Protein AF-A0A2V9PI17-F1 (afdb_monomer)

Mean predicted aligned error: 11.01 Å

Radius of gyration: 39.3 Å; Cα contacts (8 Å, |Δi|>4): 468; chains: 1; bounding box: 104×107×91 Å

Solvent-accessible surface area (backbone atoms only — not comparable to full-atom values): 18531 Å² total; per-residue (Å²): 128,68,74,88,80,56,81,62,99,54,51,69,57,55,52,49,56,50,48,44,65,69,36,68,87,58,70,67,82,63,43,76,26,67,28,62,70,48,40,53,49,42,74,74,45,26,65,82,66,42,61,89,42,34,32,36,36,29,77,27,44,46,68,63,56,70,75,48,93,75,57,61,45,49,25,34,36,23,33,72,91,63,60,62,64,22,51,54,50,47,36,62,55,37,72,77,48,47,32,35,38,37,37,34,15,47,32,75,69,30,49,59,47,48,54,55,52,51,60,60,46,59,82,45,54,91,72,36,50,78,43,78,54,56,40,46,37,64,67,64,46,35,58,49,40,44,65,59,64,85,44,38,34,34,37,51,76,44,40,54,16,27,46,76,67,51,74,43,56,57,47,59,46,42,34,54,42,43,67,45,32,71,45,60,30,30,35,43,48,56,94,44,40,92,26,57,27,36,23,26,39,13,46,38,65,69,58,49,51,54,52,44,51,52,54,51,50,46,41,76,72,70,46,58,38,66,78,43,72,72,38,74,51,75,64,59,45,41,38,34,30,40,62,39,30,57,74,70,68,45,58,73,88,47,57,59,90,89,50,47,68,40,81,64,75,75,47,71,57,76,75,34,46,68,59,53,52,50,50,53,50,50,54,53,50,51,51,50,52,51,52,50,51,52,52,52,52,53,52,50,54,53,53,51,54,52,51,53,51,53,51,51,53,60,68,72,63,73,74,79,94,72,86,83,89,84,86,86,88,78,91,76,138

pLDDT: mean 86.7, std 13.65, range [39.16, 98.5]

Sequence (333 aa):
MDMTRIGPTNYEQVLRDFYRSKYSSNRPDVIVAVRGRTLDFLLKHGNELFAEIPVVSAAMDLRQVNARKLPANVTGSSLQVKYWPTLALAKALQPETEQVVIVLGASANDRALEELVRDELREHKHELKVTYLTGLPIDDLLERVSNLPPRTVILFASLAQDGAGRSFLPNDALALISRAANAPTYINSEDVLDCGAVGGDLISFAALGKNTAKLALRILQGESPASIPFTQSSERVKMLDARQLQRWGIPLARVLSGSIVLNRVPTMWEAYRWRIVGGVSLIVLQSVLIAMLLLHRKRRRMAERHRGRLQYWRNETGWPATSMTRSPRDSQA

Nearest PDB structures (foldseek):
  5vbg-assembly1_A  TM=4.233E-01  e=4.583E-05  Haemophilus influenzae Rd KW20
  5ewm-assembly2_C  TM=4.528E-01  e=2.669E-02  Xenopus laevis
  7c7s-assembly1_B  TM=5.687E-01  e=1.013E-01  Homo sapiens
  8g18-assembly1_A  TM=4.654E-01  e=1.215E-01  Xenopus laevis
  6uoa-assembly1_A  TM=5.944E-01  e=1.293E+00  Homo sapiens

Structure (mmCIF, N/CA/C/O backbone):
data_AF-A0A2V9PI17-F1
#
_entry.id   AF-A0A2V9PI17-F1
#
loop_
_atom_site.group_PDB
_atom_site.id
_atom_site.type_symbol
_atom_site.label_atom_id
_atom_site.label_alt_id
_atom_site.label_comp_id
_atom_site.label_asym_id
_atom_site.label_entity_id
_atom_site.label_seq_id
_atom_site.pdbx_PDB_ins_code
_atom_site.Cartn_x
_atom_site.Cartn_y
_atom_site.Cartn_z
_atom_site.occupancy
_atom_site.B_iso_or_equiv
_atom_site.auth_seq_id
_atom_site.auth_comp_id
_atom_site.auth_asym_id
_atom_site.auth_atom_id
_atom_site.pdbx_PDB_model_num
ATOM 1 N N . MET A 1 1 ? 1.518 -6.142 -19.922 1.00 56.78 1 MET A N 1
ATOM 2 C CA . MET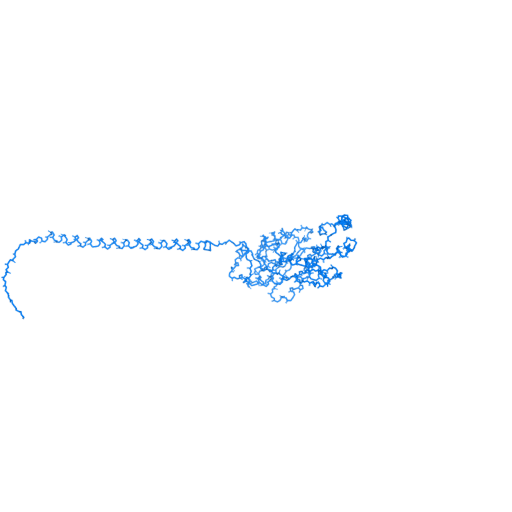 A 1 1 ? 1.947 -7.449 -20.470 1.00 56.78 1 MET A CA 1
ATOM 3 C C . MET A 1 1 ? 1.567 -8.531 -19.467 1.00 56.78 1 MET A C 1
ATOM 5 O O . MET A 1 1 ? 1.833 -8.318 -18.293 1.00 56.78 1 MET A O 1
ATOM 9 N N . ASP A 1 2 ? 0.979 -9.663 -19.878 1.00 56.62 2 ASP A N 1
ATOM 10 C CA . ASP A 1 2 ? 0.556 -10.741 -18.945 1.00 56.62 2 ASP A CA 1
ATOM 11 C C . ASP A 1 2 ? 1.708 -11.705 -18.556 1.00 56.62 2 ASP A C 1
ATOM 13 O O . ASP A 1 2 ? 1.508 -12.869 -18.218 1.00 56.62 2 ASP A O 1
ATOM 17 N N . MET A 1 3 ? 2.958 -11.224 -18.612 1.00 59.00 3 MET A N 1
ATOM 18 C CA . MET A 1 3 ? 4.175 -11.996 -18.285 1.00 59.00 3 MET A CA 1
ATOM 19 C C . MET A 1 3 ? 4.274 -12.357 -16.797 1.00 59.00 3 MET A C 1
ATOM 21 O O . MET A 1 3 ? 5.170 -13.089 -16.383 1.00 59.00 3 MET A O 1
ATOM 25 N N . THR A 1 4 ? 3.393 -11.809 -15.962 1.00 54.09 4 THR A N 1
ATOM 26 C CA . THR A 1 4 ? 3.256 -12.169 -14.548 1.00 54.09 4 THR A CA 1
ATOM 27 C C . THR A 1 4 ? 2.382 -13.401 -14.332 1.00 54.09 4 THR A C 1
ATOM 29 O O . THR A 1 4 ? 2.488 -14.007 -13.272 1.00 54.09 4 THR A O 1
ATOM 32 N N . ARG A 1 5 ? 1.552 -13.779 -15.315 1.00 53.03 5 ARG A N 1
ATOM 33 C CA . ARG A 1 5 ? 0.513 -14.812 -15.174 1.00 53.03 5 ARG A CA 1
ATOM 34 C C . ARG A 1 5 ? 0.698 -16.001 -16.120 1.00 53.03 5 ARG A C 1
ATOM 36 O O . ARG A 1 5 ? 0.230 -17.090 -15.811 1.00 53.03 5 ARG A O 1
ATOM 43 N N . ILE A 1 6 ? 1.388 -15.806 -17.247 1.00 54.56 6 ILE A N 1
ATOM 44 C CA . ILE A 1 6 ? 1.568 -16.811 -18.305 1.00 54.56 6 ILE A CA 1
ATOM 45 C C . ILE A 1 6 ? 3.047 -17.226 -18.381 1.00 54.56 6 ILE A C 1
ATOM 47 O O . ILE A 1 6 ? 3.921 -16.375 -18.546 1.00 54.56 6 ILE A O 1
ATOM 51 N N . GLY A 1 7 ? 3.321 -18.528 -18.223 1.00 53.25 7 GLY A N 1
ATOM 52 C CA . GLY A 1 7 ? 4.670 -19.087 -18.040 1.00 53.25 7 GLY A CA 1
ATOM 53 C C . GLY A 1 7 ? 5.191 -20.144 -19.034 1.00 53.25 7 GLY A C 1
ATOM 54 O O . GLY A 1 7 ? 6.042 -20.922 -18.611 1.00 53.25 7 GLY A O 1
ATOM 55 N N . PRO A 1 8 ? 4.753 -20.265 -20.305 1.00 57.91 8 PRO A N 1
ATOM 56 C CA . PRO A 1 8 ? 5.432 -21.162 -21.230 1.00 57.91 8 PRO A CA 1
ATOM 57 C C . PRO A 1 8 ? 6.819 -20.619 -21.604 1.00 57.91 8 PRO A C 1
ATOM 59 O O . PRO A 1 8 ? 7.031 -19.409 -21.718 1.00 57.91 8 PRO A O 1
ATOM 62 N N . THR A 1 9 ? 7.751 -21.543 -21.846 1.00 61.34 9 THR A N 1
ATOM 63 C CA . THR A 1 9 ? 9.187 -21.326 -22.103 1.00 61.34 9 THR A CA 1
ATOM 64 C C . THR A 1 9 ? 9.488 -20.366 -23.267 1.00 61.34 9 THR A C 1
ATOM 66 O O . THR A 1 9 ? 10.591 -19.837 -23.357 1.00 61.34 9 THR A O 1
ATOM 69 N N . ASN A 1 10 ? 8.512 -20.101 -24.145 1.00 70.50 10 ASN A N 1
ATOM 70 C CA . ASN A 1 10 ? 8.632 -19.237 -25.324 1.00 70.50 10 ASN A CA 1
ATOM 71 C C . ASN A 1 10 ? 7.749 -17.972 -25.290 1.00 70.50 10 ASN A C 1
ATOM 73 O O . ASN A 1 10 ? 7.737 -17.230 -26.271 1.00 70.50 10 ASN A O 1
ATOM 77 N N . TYR A 1 11 ? 7.019 -17.691 -24.201 1.00 78.94 11 TYR A N 1
ATOM 78 C CA . TYR A 1 11 ? 6.073 -16.561 -24.158 1.00 78.94 11 TYR A CA 1
ATOM 79 C C . TYR A 1 11 ? 6.740 -15.218 -24.471 1.00 78.94 11 TYR A C 1
ATOM 81 O O . TYR A 1 11 ? 6.201 -14.390 -25.200 1.00 78.94 11 TYR A O 1
ATOM 89 N N . GLU A 1 12 ? 7.952 -15.031 -23.956 1.00 82.00 12 GLU A N 1
ATOM 90 C CA . GLU A 1 12 ? 8.762 -13.841 -24.195 1.00 82.00 12 GLU A CA 1
ATOM 91 C C . GLU A 1 12 ? 9.123 -13.668 -25.680 1.00 82.00 12 GLU A C 1
ATOM 93 O O . GLU A 1 12 ? 9.059 -12.556 -26.201 1.00 82.00 12 GLU A O 1
ATOM 98 N N . GLN A 1 13 ? 9.443 -14.764 -26.377 1.00 85.25 13 GLN A N 1
ATOM 99 C CA . GLN A 1 13 ? 9.760 -14.747 -27.810 1.00 85.25 13 GLN A CA 1
ATOM 100 C C . GLN A 1 13 ? 8.520 -14.431 -28.647 1.00 85.25 13 GLN A C 1
ATOM 102 O O . GLN A 1 13 ? 8.568 -13.549 -29.499 1.00 85.25 13 GLN A O 1
ATOM 107 N N . VAL A 1 14 ? 7.388 -15.077 -28.346 1.00 88.12 14 VAL A N 1
ATOM 108 C CA . VAL A 1 14 ? 6.107 -14.805 -29.019 1.00 88.12 14 VAL A CA 1
ATOM 109 C C . VAL A 1 14 ? 5.719 -13.336 -28.862 1.00 88.12 14 VAL A C 1
ATOM 111 O O . VAL A 1 14 ? 5.301 -12.690 -29.822 1.00 88.12 14 VAL A O 1
ATOM 114 N N . LEU A 1 15 ? 5.892 -12.783 -27.660 1.00 88.88 15 LEU A N 1
ATOM 115 C CA . LEU A 1 15 ? 5.568 -11.391 -27.378 1.00 88.88 15 LEU A CA 1
ATOM 116 C C . LEU A 1 15 ? 6.485 -10.416 -28.131 1.00 88.88 15 LEU A C 1
ATOM 118 O O . LEU A 1 15 ? 6.010 -9.414 -28.667 1.00 88.88 15 LEU A O 1
ATOM 122 N N . ARG A 1 16 ? 7.786 -10.720 -28.205 1.00 91.06 16 ARG A N 1
ATOM 123 C CA . ARG A 1 16 ? 8.752 -9.967 -29.014 1.00 91.06 16 ARG A CA 1
ATOM 124 C C . ARG A 1 16 ? 8.348 -9.958 -30.486 1.00 91.06 16 ARG A C 1
ATOM 126 O O . ARG A 1 16 ? 8.254 -8.883 -31.071 1.00 91.06 16 ARG A O 1
ATOM 133 N N . ASP A 1 17 ? 8.066 -11.121 -31.064 1.00 91.50 17 ASP A N 1
ATOM 134 C CA . ASP A 1 17 ? 7.735 -11.244 -32.488 1.00 91.50 17 ASP A CA 1
ATOM 135 C C . ASP A 1 17 ? 6.409 -10.540 -32.813 1.00 91.50 17 ASP A C 1
ATOM 137 O O . ASP A 1 17 ? 6.301 -9.817 -33.808 1.00 91.50 17 ASP A O 1
ATOM 141 N N . PHE A 1 18 ? 5.429 -10.648 -31.912 1.00 91.75 18 PHE A N 1
ATOM 142 C CA . PHE A 1 18 ? 4.181 -9.899 -31.997 1.00 91.75 18 PHE A CA 1
ATOM 143 C C . PHE A 1 18 ? 4.412 -8.384 -31.986 1.00 91.75 18 PHE A C 1
ATOM 145 O O . PHE A 1 18 ? 3.876 -7.679 -32.840 1.00 91.75 18 PHE A O 1
ATOM 152 N N . TYR A 1 19 ? 5.213 -7.857 -31.053 1.00 92.56 19 TYR A N 1
ATOM 153 C CA . TYR A 1 19 ? 5.472 -6.416 -30.990 1.00 92.56 19 TYR A CA 1
ATOM 154 C C . TYR A 1 19 ? 6.300 -5.904 -32.163 1.00 92.56 19 TYR A C 1
ATOM 156 O O . TYR A 1 19 ? 6.014 -4.814 -32.657 1.00 92.56 19 TYR A O 1
ATOM 164 N N . ARG A 1 20 ? 7.253 -6.700 -32.653 1.00 92.00 20 ARG A N 1
ATOM 165 C CA . ARG A 1 20 ? 8.001 -6.405 -33.877 1.00 92.00 20 ARG A CA 1
ATOM 166 C C . ARG A 1 20 ? 7.054 -6.225 -35.063 1.00 92.00 20 ARG A C 1
ATOM 168 O O . ARG A 1 20 ? 7.189 -5.255 -35.798 1.00 92.00 20 ARG A O 1
ATOM 175 N N . SER A 1 21 ? 6.087 -7.130 -35.229 1.00 92.25 21 SER A N 1
ATOM 176 C CA . SER A 1 21 ? 5.083 -7.035 -36.295 1.00 92.25 21 SER A CA 1
ATOM 177 C C . SER A 1 21 ? 4.113 -5.870 -36.073 1.00 92.25 21 SER A C 1
ATOM 179 O O . SER A 1 21 ? 3.863 -5.091 -36.987 1.00 92.25 21 SER A O 1
ATOM 181 N N . LYS A 1 22 ? 3.602 -5.699 -34.849 1.00 91.94 22 LYS A N 1
ATOM 182 C CA . LYS A 1 22 ? 2.606 -4.668 -34.526 1.00 91.94 22 LYS A CA 1
ATOM 183 C C . LYS A 1 22 ? 3.133 -3.243 -34.709 1.00 91.94 22 LYS A C 1
ATOM 185 O O . LYS A 1 22 ? 2.380 -2.371 -35.133 1.00 91.94 22 LYS A O 1
ATOM 190 N N . TYR A 1 23 ? 4.394 -3.001 -34.359 1.00 91.88 23 TYR A N 1
ATOM 191 C CA . TYR A 1 23 ? 5.000 -1.668 -34.351 1.00 91.88 23 TYR A CA 1
ATOM 192 C C . TYR A 1 23 ? 6.011 -1.456 -35.492 1.00 91.88 23 TYR A C 1
ATOM 194 O O . TYR A 1 23 ? 6.790 -0.506 -35.442 1.00 91.88 23 TYR A O 1
ATOM 202 N N . SER A 1 24 ? 5.992 -2.292 -36.542 1.00 87.50 24 SER A N 1
ATOM 203 C CA . SER A 1 24 ? 6.909 -2.166 -37.689 1.00 87.50 24 SER A CA 1
ATOM 204 C C . SER A 1 24 ? 6.718 -0.871 -38.482 1.00 87.50 24 SER A C 1
ATOM 206 O O . SER A 1 24 ? 7.678 -0.338 -39.027 1.00 87.50 24 SER A O 1
ATOM 208 N N . SER A 1 25 ? 5.480 -0.375 -38.557 1.00 86.50 25 SER A N 1
ATOM 209 C CA . SER A 1 25 ? 5.104 0.773 -39.400 1.00 86.50 25 SER A CA 1
ATOM 210 C C . SER A 1 25 ? 4.525 1.950 -38.615 1.00 86.50 25 SER A C 1
ATOM 212 O O . SER A 1 25 ? 4.302 3.010 -39.184 1.00 86.50 25 SER A O 1
ATOM 214 N N . ASN A 1 26 ? 4.278 1.777 -37.316 1.00 88.12 26 ASN A N 1
ATOM 215 C CA . ASN A 1 26 ? 3.735 2.812 -36.443 1.00 88.12 26 ASN A CA 1
ATOM 216 C C . ASN A 1 26 ? 4.470 2.756 -35.104 1.00 88.12 26 ASN A C 1
ATOM 218 O O . ASN A 1 26 ? 4.048 2.036 -34.201 1.00 88.12 26 ASN A O 1
ATOM 222 N N . ARG A 1 27 ? 5.625 3.420 -35.006 1.00 90.25 27 ARG A N 1
ATOM 223 C CA . ARG A 1 27 ? 6.461 3.371 -33.800 1.00 90.25 27 ARG A CA 1
ATOM 224 C C . ARG A 1 27 ? 5.924 4.360 -32.757 1.00 90.25 27 ARG A C 1
ATOM 226 O O . ARG A 1 27 ? 5.548 5.464 -33.133 1.00 90.25 27 ARG A O 1
ATOM 233 N N . PRO A 1 28 ? 5.873 3.985 -31.469 1.00 93.88 28 PRO A N 1
ATOM 234 C CA . PRO A 1 28 ? 5.490 4.919 -30.416 1.00 93.88 28 PRO A CA 1
ATOM 235 C C . PRO A 1 28 ? 6.591 5.959 -30.188 1.00 93.88 28 PRO A C 1
ATOM 237 O O . PRO A 1 28 ? 7.766 5.609 -30.224 1.00 93.88 28 PRO A O 1
ATOM 240 N N . ASP A 1 29 ? 6.214 7.194 -29.862 1.00 94.44 29 ASP A N 1
ATOM 241 C CA . ASP A 1 29 ? 7.169 8.250 -29.493 1.00 94.44 29 ASP A CA 1
ATOM 242 C C . ASP A 1 29 ? 7.742 8.060 -28.079 1.00 94.44 29 ASP A C 1
ATOM 244 O O . ASP A 1 29 ? 8.862 8.469 -27.792 1.00 94.44 29 ASP A O 1
ATOM 248 N N . VAL A 1 30 ? 6.977 7.427 -27.180 1.00 95.94 30 VAL A N 1
ATOM 249 C CA . VAL A 1 30 ? 7.381 7.095 -25.804 1.00 95.94 30 VAL A CA 1
ATOM 250 C C . VAL A 1 30 ? 6.741 5.773 -25.383 1.00 95.94 30 VAL A C 1
ATOM 252 O O . VAL A 1 30 ? 5.568 5.515 -25.662 1.00 95.94 30 VAL A O 1
ATOM 255 N N . ILE A 1 31 ? 7.488 4.943 -24.654 1.00 95.75 31 ILE A N 1
ATOM 256 C CA . ILE A 1 31 ? 6.999 3.689 -24.071 1.00 95.75 31 ILE A CA 1
ATOM 257 C C . ILE A 1 31 ? 6.900 3.832 -22.555 1.00 95.75 31 ILE A C 1
ATOM 259 O O . ILE A 1 31 ? 7.871 4.182 -21.893 1.00 95.75 31 ILE A O 1
ATOM 263 N N . VAL A 1 32 ? 5.746 3.500 -21.976 1.00 95.06 32 VAL A N 1
ATOM 264 C CA . VAL A 1 32 ? 5.579 3.454 -20.516 1.00 95.06 32 VAL A CA 1
ATOM 265 C C . VAL A 1 32 ? 5.698 2.011 -20.027 1.00 95.06 32 VAL A C 1
ATOM 267 O O . VAL A 1 32 ? 4.849 1.165 -20.314 1.00 95.06 32 VAL A O 1
ATOM 270 N N . ALA A 1 33 ? 6.756 1.726 -19.270 1.00 92.81 33 ALA A N 1
ATOM 271 C CA . ALA A 1 33 ? 7.042 0.413 -18.707 1.00 92.81 33 ALA A CA 1
ATOM 272 C C . ALA A 1 33 ? 6.498 0.315 -17.276 1.00 92.81 33 ALA A C 1
ATOM 274 O O . ALA A 1 33 ? 7.115 0.786 -16.323 1.00 92.81 33 ALA A O 1
ATOM 275 N N . VAL A 1 34 ? 5.329 -0.306 -17.115 1.00 89.50 34 VAL A N 1
ATOM 276 C CA . VAL A 1 34 ? 4.705 -0.493 -15.797 1.00 89.50 34 VAL A CA 1
ATOM 277 C C . VAL A 1 34 ? 5.212 -1.793 -15.163 1.00 89.50 34 VAL A C 1
ATOM 279 O O . VAL A 1 34 ? 4.977 -2.875 -15.712 1.00 89.50 34 VAL A O 1
ATOM 282 N N . ARG A 1 35 ? 5.847 -1.680 -13.986 1.00 84.50 35 ARG A N 1
ATOM 283 C CA . ARG A 1 35 ? 6.463 -2.757 -13.178 1.00 84.50 35 ARG A CA 1
ATOM 284 C C . ARG A 1 35 ? 7.728 -3.397 -13.774 1.00 84.50 35 ARG A C 1
ATOM 286 O O . ARG A 1 35 ? 8.020 -3.298 -14.962 1.00 84.50 35 ARG A O 1
ATOM 293 N N . GLY A 1 36 ? 8.450 -4.125 -12.913 1.00 83.69 36 GLY A N 1
ATOM 294 C CA . GLY A 1 36 ? 9.779 -4.682 -13.190 1.00 83.69 36 GLY A CA 1
ATOM 295 C C . GLY A 1 36 ? 9.869 -5.601 -14.405 1.00 83.69 36 GLY A C 1
ATOM 296 O O . GLY A 1 36 ? 10.695 -5.351 -15.271 1.00 83.69 36 GLY A O 1
ATOM 297 N N . ARG A 1 37 ? 8.992 -6.608 -14.536 1.00 83.44 37 ARG A N 1
ATOM 298 C CA . ARG A 1 37 ? 9.075 -7.564 -15.663 1.00 83.44 37 ARG A CA 1
ATOM 299 C C . ARG A 1 37 ? 8.910 -6.903 -17.035 1.00 83.44 37 ARG A C 1
ATOM 301 O O . ARG A 1 37 ? 9.538 -7.333 -17.995 1.00 83.44 37 ARG A O 1
ATOM 308 N N . THR A 1 38 ? 8.084 -5.859 -17.126 1.00 88.88 38 THR A N 1
ATOM 309 C CA . THR A 1 38 ? 7.909 -5.085 -18.365 1.00 88.88 38 THR A CA 1
ATOM 310 C C . THR A 1 38 ? 9.186 -4.324 -18.709 1.00 88.88 38 THR A C 1
ATOM 312 O O . THR A 1 38 ? 9.601 -4.313 -19.865 1.00 88.88 38 THR A O 1
ATOM 315 N N . LEU A 1 39 ? 9.828 -3.709 -17.708 1.00 90.69 39 LEU A N 1
ATOM 316 C CA . LEU A 1 39 ? 11.111 -3.042 -17.906 1.00 90.69 39 LEU A CA 1
ATOM 317 C C . LEU A 1 39 ? 12.198 -4.049 -18.296 1.00 90.69 39 LEU A C 1
ATOM 319 O O . LEU A 1 39 ? 12.916 -3.798 -19.252 1.00 90.69 39 LEU A O 1
ATOM 323 N N . ASP A 1 40 ? 12.280 -5.201 -17.628 1.00 89.88 40 ASP A N 1
ATOM 324 C CA . ASP A 1 40 ? 13.261 -6.251 -17.939 1.00 89.88 40 ASP A CA 1
ATOM 325 C C . ASP A 1 40 ? 13.139 -6.735 -19.391 1.00 89.88 40 ASP A C 1
ATOM 327 O O . ASP A 1 40 ? 14.144 -6.887 -20.086 1.00 89.88 40 ASP A O 1
ATOM 331 N N . PHE A 1 41 ? 11.906 -6.896 -19.882 1.00 90.69 41 PHE A N 1
ATOM 332 C CA . PHE A 1 41 ? 11.644 -7.213 -21.285 1.00 90.69 41 PHE A CA 1
ATOM 333 C C . PHE A 1 41 ? 12.193 -6.138 -22.234 1.00 90.69 41 PHE A C 1
ATOM 335 O O . PHE A 1 41 ? 12.845 -6.464 -23.225 1.00 90.69 41 PHE A O 1
ATOM 342 N N . LEU A 1 42 ? 11.968 -4.856 -21.930 1.00 92.50 42 LEU A N 1
ATOM 343 C CA . LEU A 1 42 ? 12.465 -3.740 -22.741 1.00 92.50 42 LEU A CA 1
ATOM 344 C C . LEU A 1 42 ? 13.984 -3.563 -22.630 1.00 92.50 42 LEU A C 1
ATOM 346 O O . LEU A 1 42 ? 14.623 -3.206 -23.611 1.00 92.50 42 LEU A O 1
ATOM 350 N N . LEU A 1 43 ? 14.592 -3.855 -21.484 1.00 91.50 43 LEU A N 1
ATOM 351 C CA . LEU A 1 43 ? 16.049 -3.840 -21.349 1.00 91.50 43 LEU A CA 1
ATOM 352 C C . LEU A 1 43 ? 16.700 -4.944 -22.195 1.00 91.50 43 LEU A C 1
ATOM 354 O O . LEU A 1 43 ? 17.787 -4.741 -22.729 1.00 91.50 43 LEU A O 1
ATOM 358 N N . LYS A 1 44 ? 16.029 -6.092 -22.348 1.00 91.75 44 LYS A N 1
ATOM 359 C CA . LYS A 1 44 ? 16.532 -7.238 -23.114 1.00 91.75 44 LYS A CA 1
ATOM 360 C C . LYS A 1 44 ? 16.263 -7.140 -24.620 1.00 91.75 44 LYS A C 1
ATOM 362 O O . LYS A 1 44 ? 17.155 -7.435 -25.406 1.00 91.75 44 LYS A O 1
ATOM 367 N N . HIS A 1 45 ? 15.059 -6.725 -25.020 1.00 91.81 45 HIS A N 1
ATOM 368 C CA . HIS A 1 45 ? 14.609 -6.721 -26.426 1.00 91.81 45 HIS A CA 1
ATOM 369 C C . HIS A 1 45 ? 14.316 -5.326 -26.980 1.00 91.81 45 HIS A C 1
ATOM 371 O O . HIS A 1 45 ? 14.081 -5.165 -28.174 1.00 91.81 45 HIS A O 1
ATOM 377 N N . GLY A 1 46 ? 14.297 -4.294 -26.138 1.00 88.94 46 GLY A N 1
ATOM 378 C CA . GLY A 1 46 ? 13.842 -2.959 -26.525 1.00 88.94 46 GLY A CA 1
ATOM 379 C C . GLY A 1 46 ? 14.725 -2.293 -27.570 1.00 88.94 46 GLY A C 1
ATOM 380 O O . GLY A 1 46 ? 14.192 -1.575 -28.401 1.00 88.94 46 GLY A O 1
ATOM 381 N N . ASN A 1 47 ? 16.029 -2.575 -27.614 1.00 88.25 47 ASN A N 1
ATOM 382 C CA . ASN A 1 47 ? 16.881 -2.039 -28.680 1.00 88.25 47 ASN A CA 1
ATOM 383 C C . ASN A 1 47 ? 16.521 -2.628 -30.058 1.00 88.25 47 ASN A C 1
ATOM 385 O O . ASN A 1 47 ? 16.530 -1.924 -31.059 1.00 88.25 47 ASN A O 1
ATOM 389 N N . GLU A 1 48 ? 16.149 -3.909 -30.106 1.00 89.69 48 GLU A N 1
ATOM 390 C CA . GLU A 1 48 ? 15.719 -4.593 -31.332 1.00 89.69 48 GLU A CA 1
ATOM 391 C C . GLU A 1 48 ? 14.328 -4.124 -31.793 1.00 89.69 48 GLU A C 1
ATOM 393 O O . GLU A 1 48 ? 14.081 -3.968 -32.987 1.00 89.69 48 GLU A O 1
ATOM 398 N N . LEU A 1 49 ? 13.416 -3.891 -30.846 1.00 90.12 49 LEU A N 1
ATOM 399 C CA . LEU A 1 49 ? 12.018 -3.545 -31.124 1.00 90.12 49 LEU A CA 1
ATOM 400 C C . LEU A 1 49 ? 11.806 -2.035 -31.317 1.00 90.12 49 LEU A C 1
ATOM 402 O O . LEU A 1 49 ? 11.107 -1.579 -32.223 1.00 90.12 49 LEU A O 1
ATOM 406 N N . PHE A 1 50 ? 12.433 -1.243 -30.457 1.00 90.50 50 PHE A N 1
ATOM 407 C CA . PHE A 1 50 ? 12.138 0.165 -30.213 1.00 90.50 50 PHE A CA 1
ATOM 408 C C . PHE A 1 50 ? 13.426 0.986 -30.068 1.00 90.50 50 PHE A C 1
ATOM 410 O O . PHE A 1 50 ? 13.512 1.844 -29.193 1.00 90.50 50 PHE A O 1
ATOM 417 N N . ALA A 1 51 ? 14.432 0.706 -30.910 1.00 86.25 51 ALA A N 1
ATOM 418 C CA . ALA A 1 51 ? 15.669 1.488 -30.983 1.00 86.25 51 ALA A CA 1
ATOM 419 C C . ALA A 1 51 ? 15.391 2.994 -30.858 1.00 86.25 51 ALA A C 1
ATOM 421 O O . ALA A 1 51 ? 14.531 3.511 -31.577 1.00 86.25 51 ALA A O 1
ATOM 422 N N . GLU A 1 52 ? 16.120 3.641 -29.944 1.00 84.88 52 GLU A N 1
ATOM 423 C CA . GLU A 1 52 ? 16.084 5.082 -29.640 1.00 84.88 52 GLU A CA 1
ATOM 424 C C . GLU A 1 52 ? 14.789 5.614 -29.012 1.00 84.88 52 GLU A C 1
ATOM 426 O O . GLU A 1 52 ? 14.780 6.747 -28.534 1.00 84.88 52 GLU A O 1
ATOM 431 N N . ILE A 1 53 ? 13.726 4.808 -28.915 1.00 94.25 53 ILE A N 1
ATOM 432 C CA . ILE A 1 53 ? 12.484 5.247 -28.281 1.00 94.25 53 ILE A CA 1
ATOM 433 C C . ILE A 1 53 ? 12.699 5.397 -26.766 1.00 94.25 53 ILE A C 1
ATOM 435 O O . ILE A 1 53 ? 13.155 4.454 -26.101 1.00 94.25 53 ILE A O 1
ATOM 439 N N . PRO A 1 54 ? 12.364 6.562 -26.189 1.00 95.88 54 PRO A N 1
ATOM 440 C CA . PRO A 1 54 ? 12.364 6.772 -24.752 1.00 95.88 54 PRO A CA 1
ATOM 441 C C . PRO A 1 54 ? 11.449 5.813 -23.994 1.00 95.88 54 PRO A C 1
ATOM 443 O O . PRO A 1 54 ? 10.312 5.546 -24.393 1.00 95.88 54 PRO A O 1
ATOM 446 N N . VAL A 1 55 ? 11.915 5.360 -22.834 1.00 95.81 55 VAL A N 1
ATOM 447 C CA . VAL A 1 55 ? 11.151 4.516 -21.917 1.00 95.81 55 VAL A CA 1
ATOM 448 C C . VAL A 1 55 ? 10.962 5.243 -20.589 1.00 95.81 55 VAL A C 1
ATOM 450 O O . VAL A 1 55 ? 11.927 5.629 -19.932 1.00 95.81 55 VAL A O 1
ATOM 453 N N . VAL A 1 56 ? 9.708 5.379 -20.162 1.00 95.12 56 VAL A N 1
ATOM 454 C CA . VAL A 1 56 ? 9.335 5.865 -18.831 1.00 95.12 56 VAL A CA 1
ATOM 455 C C . VAL A 1 56 ? 8.939 4.673 -17.967 1.00 95.12 56 VAL A C 1
ATOM 457 O O . VAL A 1 56 ? 7.880 4.075 -18.155 1.00 95.12 56 VAL A O 1
ATOM 460 N N . SER A 1 57 ? 9.787 4.319 -17.009 1.00 92.94 57 SER A N 1
ATOM 461 C CA . SER A 1 57 ? 9.494 3.304 -15.999 1.00 92.94 57 SER A CA 1
ATOM 462 C C . SER A 1 57 ? 8.528 3.839 -14.938 1.00 92.94 57 SER A C 1
ATOM 464 O O . SER A 1 57 ? 8.626 4.992 -14.509 1.00 92.94 57 SER A O 1
ATOM 466 N N . ALA A 1 58 ? 7.589 2.998 -14.510 1.00 90.44 58 ALA A N 1
ATOM 467 C CA . ALA A 1 58 ? 6.589 3.324 -13.502 1.00 90.44 58 ALA A CA 1
ATOM 468 C C . ALA A 1 58 ? 6.276 2.121 -12.602 1.00 90.44 58 ALA A C 1
ATOM 470 O O . ALA A 1 58 ? 6.401 0.962 -13.005 1.00 90.44 58 ALA A O 1
ATOM 471 N N . ALA A 1 59 ? 5.787 2.395 -11.390 1.00 85.06 59 ALA A N 1
ATOM 472 C CA . ALA A 1 59 ? 5.317 1.383 -10.433 1.00 85.06 59 ALA A CA 1
ATOM 473 C C . ALA A 1 59 ? 6.370 0.333 -10.035 1.00 85.06 59 ALA A C 1
ATOM 475 O O . ALA A 1 59 ? 6.035 -0.824 -9.768 1.00 85.06 59 ALA A O 1
ATOM 476 N N . MET A 1 60 ? 7.643 0.727 -9.999 1.00 83.31 60 MET A N 1
ATOM 477 C CA . MET A 1 60 ? 8.748 -0.109 -9.528 1.00 83.31 60 MET A CA 1
ATOM 478 C C . MET A 1 60 ? 9.282 0.407 -8.205 1.00 83.31 60 MET A C 1
ATOM 480 O O . MET A 1 60 ? 9.455 1.610 -8.053 1.00 83.31 60 MET A O 1
ATOM 484 N N . ASP A 1 61 ? 9.590 -0.486 -7.269 1.00 80.44 61 ASP A N 1
ATOM 485 C CA . ASP A 1 61 ? 10.292 -0.088 -6.050 1.00 80.44 61 ASP A CA 1
ATOM 486 C C . ASP A 1 61 ? 11.690 0.461 -6.391 1.00 80.44 61 ASP A C 1
ATOM 488 O O . ASP A 1 61 ? 12.381 -0.076 -7.260 1.00 80.44 61 ASP A O 1
ATOM 492 N N . LEU A 1 62 ? 12.119 1.523 -5.707 1.00 80.69 62 LEU A N 1
ATOM 493 C CA . LEU A 1 62 ? 13.411 2.174 -5.942 1.00 80.69 62 LEU A CA 1
ATOM 494 C C . LEU A 1 62 ? 14.597 1.199 -5.852 1.00 80.69 62 LEU A C 1
ATOM 496 O O . LEU A 1 62 ? 15.538 1.304 -6.634 1.00 80.69 62 LEU A O 1
ATOM 500 N N . ARG A 1 63 ? 14.543 0.197 -4.966 1.00 78.25 63 ARG A N 1
ATOM 501 C CA . ARG A 1 63 ? 15.595 -0.828 -4.856 1.00 78.25 63 ARG A CA 1
ATOM 502 C C . ARG A 1 63 ? 15.695 -1.664 -6.126 1.00 78.25 63 ARG A C 1
ATOM 504 O O . ARG A 1 63 ? 16.792 -1.991 -6.564 1.00 78.25 63 ARG A O 1
ATOM 511 N N . GLN A 1 64 ? 14.557 -1.974 -6.749 1.00 80.56 64 GLN A N 1
ATOM 512 C CA . GLN A 1 64 ? 14.525 -2.703 -8.016 1.00 80.56 64 GLN A CA 1
ATOM 513 C C . GLN A 1 64 ? 15.099 -1.859 -9.157 1.00 80.56 64 GLN A C 1
ATOM 515 O O . GLN A 1 64 ? 15.797 -2.395 -10.014 1.00 80.56 64 GLN A O 1
ATOM 520 N N . VAL A 1 65 ? 14.828 -0.554 -9.169 1.00 84.62 65 VAL A N 1
ATOM 521 C CA . VAL A 1 65 ? 15.425 0.371 -10.142 1.00 84.62 65 VAL A CA 1
ATOM 522 C C . VAL A 1 65 ? 16.947 0.414 -9.964 1.00 84.62 65 VAL A C 1
ATOM 524 O O . VAL A 1 65 ? 17.673 0.184 -10.926 1.00 84.62 65 VAL A O 1
ATOM 527 N N . ASN A 1 66 ? 17.429 0.591 -8.731 1.00 84.62 66 ASN A N 1
ATOM 528 C CA . ASN A 1 66 ? 18.861 0.686 -8.418 1.00 84.62 66 ASN A CA 1
ATOM 529 C C . ASN A 1 66 ? 19.635 -0.621 -8.651 1.00 84.62 66 ASN A C 1
ATOM 531 O O . ASN A 1 66 ? 20.833 -0.588 -8.912 1.00 84.62 66 ASN A O 1
ATOM 535 N N . ALA A 1 67 ? 18.965 -1.772 -8.581 1.00 86.00 67 ALA A N 1
ATOM 536 C CA . ALA A 1 67 ? 19.564 -3.071 -8.884 1.00 86.00 67 ALA A CA 1
ATOM 537 C C . ALA A 1 67 ? 19.796 -3.307 -10.392 1.00 86.00 67 ALA A C 1
ATOM 539 O O . ALA A 1 67 ? 20.328 -4.350 -10.773 1.00 86.00 67 ALA A O 1
ATOM 540 N N . ARG A 1 68 ? 19.376 -2.382 -11.267 1.00 87.50 68 ARG A N 1
ATOM 541 C CA . ARG A 1 68 ? 19.475 -2.506 -12.727 1.00 87.50 68 ARG A CA 1
ATOM 542 C C . ARG A 1 68 ? 20.442 -1.481 -13.301 1.00 87.50 68 ARG A C 1
ATOM 544 O O . ARG A 1 68 ? 20.478 -0.328 -12.885 1.00 87.50 68 ARG A O 1
ATOM 551 N N . LYS A 1 69 ? 21.164 -1.882 -14.347 1.00 88.81 69 LYS A N 1
ATOM 552 C CA . LYS A 1 69 ? 21.896 -0.949 -15.205 1.00 88.81 69 LYS A CA 1
ATOM 553 C C . LYS A 1 69 ? 20.939 -0.411 -16.265 1.00 88.81 69 LYS A C 1
ATOM 555 O O . LYS A 1 69 ? 20.534 -1.152 -17.158 1.00 88.81 69 LYS A O 1
ATOM 560 N N . LEU A 1 70 ? 20.563 0.858 -16.144 1.00 89.94 70 LEU A N 1
ATOM 561 C CA . LEU A 1 70 ? 19.601 1.493 -17.042 1.00 89.94 70 LEU A CA 1
ATOM 562 C C . LEU A 1 70 ? 20.323 2.242 -18.177 1.00 89.94 70 LEU A C 1
ATOM 564 O O . LEU A 1 70 ? 21.305 2.937 -17.907 1.00 89.94 70 LEU A O 1
ATOM 568 N N . PRO A 1 71 ? 19.881 2.099 -19.438 1.00 90.81 71 PRO A N 1
ATOM 569 C CA . PRO A 1 71 ? 20.393 2.883 -20.557 1.00 90.81 71 PRO A CA 1
ATOM 570 C C . PRO A 1 71 ? 19.889 4.333 -20.503 1.00 90.81 71 PRO A C 1
ATOM 572 O O . PRO A 1 71 ? 18.901 4.642 -19.842 1.00 90.81 71 PRO A O 1
ATOM 575 N N . ALA A 1 72 ? 20.554 5.226 -21.241 1.00 90.75 72 ALA A N 1
ATOM 576 C CA . ALA A 1 72 ? 20.285 6.667 -21.218 1.00 90.75 72 ALA A CA 1
ATOM 577 C C . ALA A 1 72 ? 18.877 7.063 -21.707 1.00 90.75 72 ALA A C 1
ATOM 579 O O . ALA A 1 72 ? 18.388 8.134 -21.366 1.00 90.75 72 ALA A O 1
ATOM 580 N N . ASN A 1 73 ? 18.209 6.208 -22.489 1.00 92.12 73 ASN A N 1
ATOM 581 C CA . ASN A 1 73 ? 16.835 6.426 -22.944 1.00 92.12 73 ASN A CA 1
ATOM 582 C C . ASN A 1 73 ? 15.776 5.986 -21.916 1.00 92.12 73 ASN A C 1
ATOM 584 O O . ASN A 1 73 ? 14.586 6.078 -22.210 1.00 92.12 73 ASN A O 1
ATOM 588 N N . VAL A 1 74 ? 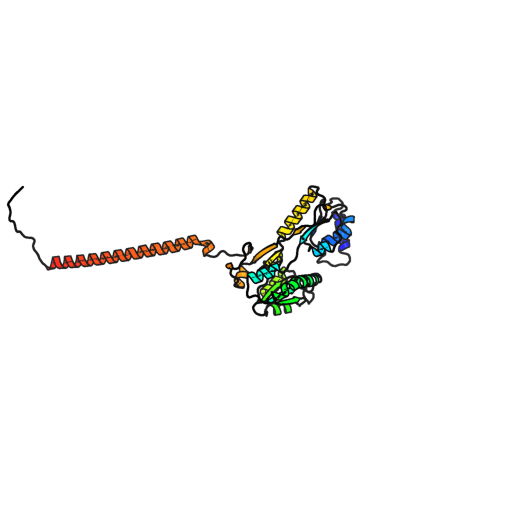16.175 5.502 -20.733 1.00 93.56 74 VAL A N 1
ATOM 589 C CA . VAL A 1 74 ? 15.262 5.085 -19.662 1.00 93.56 74 VAL A CA 1
ATOM 590 C C . VAL A 1 74 ? 15.289 6.103 -18.525 1.00 93.56 74 VAL A C 1
ATOM 592 O O . VAL A 1 74 ? 16.310 6.307 -17.876 1.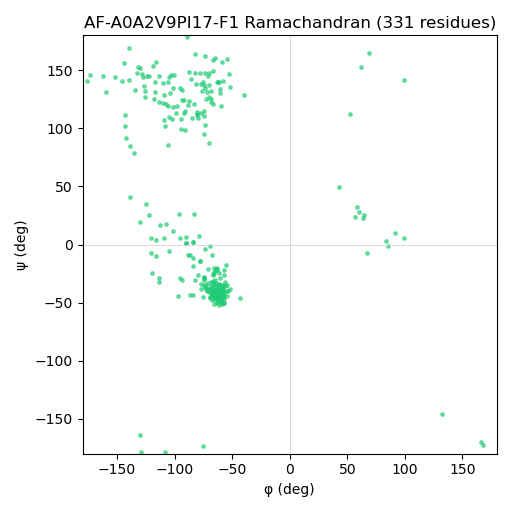00 93.56 74 VAL A O 1
ATOM 595 N N . THR A 1 75 ? 14.128 6.677 -18.227 1.00 93.25 75 THR A N 1
ATOM 596 C CA . THR A 1 75 ? 13.873 7.468 -17.013 1.00 93.25 75 THR A CA 1
ATOM 597 C C . THR A 1 75 ? 12.600 6.958 -16.337 1.00 93.25 75 THR A C 1
ATOM 599 O O . THR A 1 75 ? 11.998 5.987 -16.799 1.00 93.25 75 THR A O 1
ATOM 602 N N . GLY A 1 76 ? 12.161 7.557 -15.234 1.00 90.69 76 GLY A N 1
ATOM 603 C CA . GLY A 1 76 ? 10.900 7.158 -14.629 1.00 90.69 76 GLY A CA 1
ATOM 604 C C . GLY A 1 76 ? 10.649 7.655 -13.220 1.00 90.69 76 GLY A C 1
ATOM 605 O O . GLY A 1 76 ? 11.365 8.494 -12.667 1.00 90.69 76 GLY A O 1
ATOM 606 N N . SER A 1 77 ? 9.590 7.094 -12.644 1.00 87.25 77 SER A N 1
ATOM 607 C CA . SER A 1 77 ? 9.235 7.271 -11.246 1.00 87.25 77 SER A CA 1
ATOM 608 C C . SER A 1 77 ? 9.286 5.936 -10.505 1.00 87.25 77 SER A C 1
ATOM 610 O O . SER A 1 77 ? 8.742 4.921 -10.948 1.00 87.25 77 SER A O 1
ATOM 612 N N . SER A 1 78 ? 9.950 5.935 -9.352 1.00 82.62 78 SER A N 1
ATOM 613 C CA . SER A 1 78 ? 10.026 4.776 -8.464 1.00 82.62 78 SER A CA 1
ATOM 614 C C . SER A 1 78 ? 9.103 4.942 -7.264 1.00 82.62 78 SER A C 1
ATOM 616 O O . SER A 1 78 ? 8.968 6.036 -6.722 1.00 82.62 78 SER A O 1
ATOM 618 N N . LEU A 1 79 ? 8.534 3.844 -6.791 1.00 82.62 79 LEU A N 1
ATOM 619 C CA . LEU A 1 79 ? 7.831 3.746 -5.524 1.00 82.62 79 LEU A CA 1
ATOM 620 C C . LEU A 1 79 ? 8.819 3.539 -4.378 1.00 82.62 79 LEU A C 1
ATOM 622 O O . LEU A 1 79 ? 9.833 2.856 -4.526 1.00 82.62 79 LEU A O 1
ATOM 626 N N . GLN A 1 80 ? 8.474 4.065 -3.208 1.00 78.19 80 GLN A N 1
ATOM 627 C CA . GLN A 1 80 ? 9.084 3.632 -1.958 1.00 78.19 80 GLN A CA 1
ATOM 628 C C . GLN A 1 80 ? 8.062 2.824 -1.168 1.00 78.19 80 GLN A C 1
ATOM 630 O O . GLN A 1 80 ? 7.147 3.376 -0.547 1.00 78.19 80 GLN A O 1
ATOM 635 N N . VAL A 1 81 ? 8.204 1.500 -1.212 1.00 81.69 81 VAL A N 1
ATOM 636 C CA . VAL A 1 81 ? 7.337 0.617 -0.438 1.00 81.69 81 VAL A CA 1
ATOM 637 C C . VAL A 1 81 ? 7.838 0.604 1.002 1.00 81.69 81 VAL A C 1
ATOM 639 O O . VAL A 1 81 ? 8.910 0.078 1.300 1.00 81.69 81 VAL A O 1
ATOM 642 N N . LYS A 1 82 ? 7.053 1.241 1.870 1.00 87.31 82 LYS A N 1
ATOM 643 C CA . LYS A 1 82 ? 7.233 1.308 3.321 1.00 87.31 82 LYS A CA 1
ATOM 644 C C . LYS A 1 82 ? 5.976 0.807 4.023 1.00 87.31 82 LYS A C 1
ATOM 646 O O . LYS A 1 82 ? 4.860 1.059 3.548 1.00 87.31 82 LYS A O 1
ATOM 651 N N . TYR A 1 83 ? 6.179 0.142 5.148 1.00 92.38 83 TYR A N 1
ATOM 652 C CA . TYR A 1 83 ? 5.155 -0.482 5.983 1.00 92.38 83 TYR A CA 1
ATOM 653 C C . TYR A 1 83 ? 5.019 0.201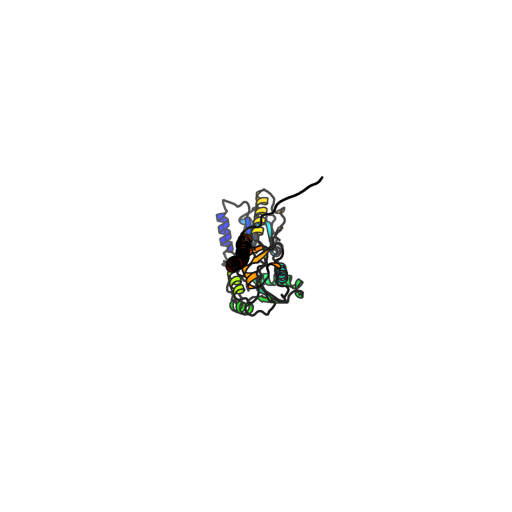 7.340 1.00 92.38 83 TYR A C 1
ATOM 655 O O . TYR A 1 83 ? 3.910 0.300 7.871 1.00 92.38 83 TYR A O 1
ATOM 663 N N . TRP A 1 84 ? 6.118 0.739 7.870 1.00 94.25 84 TRP A N 1
ATOM 664 C CA . TRP A 1 84 ? 6.130 1.424 9.153 1.00 94.25 84 TRP A CA 1
ATOM 665 C C . TRP A 1 84 ? 5.143 2.601 9.236 1.00 94.25 84 TRP A C 1
ATOM 667 O O . TRP A 1 84 ? 4.420 2.674 10.228 1.00 94.25 84 TRP A O 1
ATOM 677 N N . PRO A 1 85 ? 4.993 3.476 8.215 1.00 94.06 85 PRO A N 1
ATOM 678 C CA . PRO A 1 85 ? 4.026 4.575 8.280 1.00 94.06 85 PRO A CA 1
ATOM 679 C C . PRO A 1 85 ? 2.582 4.117 8.535 1.00 94.06 85 PRO A C 1
ATOM 681 O O . PRO A 1 85 ? 1.844 4.775 9.269 1.00 94.06 85 PRO A O 1
ATOM 684 N N . THR A 1 86 ? 2.187 2.960 7.992 1.00 96.00 86 THR A N 1
ATOM 685 C CA . THR A 1 86 ? 0.875 2.359 8.265 1.00 96.00 86 THR A CA 1
ATOM 686 C C . THR A 1 86 ? 0.772 1.873 9.711 1.00 96.00 86 THR A C 1
ATOM 688 O O . THR A 1 86 ? -0.259 2.081 10.345 1.00 96.00 86 THR A O 1
ATOM 691 N N . LEU A 1 87 ? 1.823 1.262 10.264 1.00 96.69 87 LEU A N 1
ATOM 692 C CA . LEU A 1 87 ? 1.828 0.813 11.662 1.00 96.69 87 LEU A CA 1
ATOM 693 C C . LEU A 1 87 ? 1.847 1.979 12.651 1.00 96.69 87 LEU A C 1
ATOM 695 O O . LEU A 1 87 ? 1.137 1.944 13.654 1.00 96.69 87 LEU A O 1
ATOM 699 N N . ALA A 1 88 ? 2.585 3.044 12.344 1.00 95.12 88 ALA A N 1
ATOM 700 C CA . ALA A 1 88 ? 2.556 4.282 13.111 1.00 95.12 88 ALA A CA 1
ATOM 701 C C . ALA A 1 88 ? 1.146 4.901 13.114 1.00 95.12 88 ALA A C 1
ATOM 703 O O . ALA A 1 88 ? 0.653 5.313 14.164 1.00 95.12 88 ALA A O 1
ATOM 704 N N . LEU A 1 89 ? 0.458 4.901 11.963 1.00 96.44 89 LEU A N 1
ATOM 705 C CA . LEU A 1 89 ? -0.944 5.313 11.877 1.00 96.44 89 LEU A CA 1
ATOM 706 C C . LEU A 1 89 ? -1.861 4.397 12.702 1.00 96.44 89 LEU A C 1
ATOM 708 O O . LEU A 1 89 ? -2.727 4.895 13.419 1.00 96.44 89 LEU A O 1
ATOM 712 N N . ALA A 1 90 ? -1.666 3.077 12.642 1.00 96.94 90 ALA A N 1
ATOM 713 C CA . ALA A 1 90 ? -2.438 2.125 13.436 1.00 96.94 90 ALA A CA 1
ATOM 714 C C . ALA A 1 90 ? -2.285 2.390 14.943 1.00 96.94 90 ALA A C 1
ATOM 716 O O . ALA A 1 90 ? -3.291 2.472 15.645 1.00 96.94 90 ALA A O 1
ATOM 717 N N . LYS A 1 91 ? -1.057 2.633 15.422 1.00 95.50 91 LYS A N 1
ATOM 718 C CA . LYS A 1 91 ? -0.782 3.022 16.816 1.00 95.50 91 LYS A CA 1
ATOM 719 C C . LYS A 1 91 ? -1.432 4.351 17.195 1.00 95.50 91 LYS A C 1
ATOM 721 O O . LYS A 1 91 ? -1.966 4.472 18.289 1.00 95.50 91 LYS A O 1
ATOM 726 N N . ALA A 1 92 ? -1.424 5.343 16.304 1.00 95.50 92 ALA A N 1
ATOM 727 C CA . ALA A 1 92 ? -2.083 6.624 16.568 1.00 95.50 92 ALA A CA 1
ATOM 728 C C . ALA A 1 92 ? -3.610 6.471 16.719 1.00 95.50 92 ALA A C 1
ATOM 730 O O . ALA A 1 92 ? -4.222 7.112 17.572 1.00 95.50 92 ALA A O 1
ATOM 731 N N . LEU A 1 93 ? -4.224 5.594 15.920 1.00 96.56 93 LEU A N 1
ATOM 732 C CA . LEU A 1 93 ? -5.657 5.292 15.995 1.00 96.56 93 LEU A CA 1
ATOM 733 C C . LEU A 1 93 ? -6.009 4.414 17.209 1.00 96.56 93 LEU A C 1
ATOM 735 O O . LEU A 1 93 ? -7.081 4.567 17.804 1.00 96.56 93 LEU A O 1
ATOM 739 N N . GLN A 1 94 ? -5.107 3.505 17.579 1.00 96.25 94 GLN A N 1
ATOM 740 C CA . GLN A 1 94 ? -5.288 2.490 18.618 1.00 96.25 94 GLN A CA 1
ATOM 741 C C . GLN A 1 94 ? -4.035 2.412 19.515 1.00 96.25 94 GLN A C 1
ATOM 743 O O . GLN A 1 94 ? -3.218 1.501 19.347 1.00 96.25 94 GLN A O 1
ATOM 748 N N . PRO A 1 95 ? -3.861 3.353 20.465 1.00 95.25 95 PRO A N 1
ATOM 749 C CA . PRO A 1 95 ? -2.646 3.470 21.288 1.00 95.25 95 PRO A CA 1
ATOM 750 C C . PRO A 1 95 ? -2.347 2.236 22.141 1.00 95.25 95 PRO A C 1
ATOM 752 O O . PRO A 1 95 ? -1.195 1.924 22.417 1.00 95.25 95 PRO A O 1
ATOM 755 N N . GLU A 1 96 ? -3.397 1.514 22.512 1.00 95.38 96 GLU A N 1
ATOM 756 C CA . GLU A 1 96 ? -3.380 0.239 23.224 1.00 95.38 96 GLU A CA 1
ATOM 757 C C . GLU A 1 96 ? -2.831 -0.947 22.401 1.00 95.38 96 GLU A C 1
ATOM 759 O O . GLU A 1 96 ? -2.761 -2.054 22.925 1.00 95.38 96 GLU A O 1
ATOM 764 N N . THR A 1 97 ? -2.442 -0.755 21.135 1.00 96.62 97 THR A N 1
ATOM 765 C CA . THR A 1 97 ? -1.851 -1.811 20.294 1.00 96.62 97 THR A CA 1
ATOM 766 C C . THR A 1 97 ? -0.458 -2.205 20.788 1.00 96.62 97 THR A C 1
ATOM 768 O O . THR A 1 97 ? 0.446 -1.376 20.853 1.00 96.62 97 THR A O 1
ATOM 771 N N . GLU A 1 98 ? -0.260 -3.496 21.049 1.00 95.69 98 GLU A N 1
ATOM 772 C CA . GLU A 1 98 ? 1.014 -4.062 21.517 1.00 95.69 98 GLU A CA 1
ATOM 773 C C . GLU A 1 98 ? 1.653 -4.991 20.483 1.00 95.69 98 GLU A C 1
ATOM 775 O O . GLU A 1 98 ? 2.876 -5.159 20.447 1.00 95.69 98 GLU A O 1
ATOM 780 N N . GLN A 1 99 ? 0.825 -5.622 19.649 1.00 96.56 99 GLN A N 1
ATOM 781 C CA . GLN A 1 99 ? 1.247 -6.675 18.737 1.00 96.56 99 GLN A CA 1
ATOM 782 C C . GLN A 1 99 ? 0.795 -6.362 17.317 1.00 96.56 99 GLN A C 1
ATOM 784 O O . GLN A 1 99 ? -0.297 -5.844 17.081 1.00 96.56 99 GLN A O 1
ATOM 789 N N . VAL A 1 100 ? 1.635 -6.727 16.360 1.00 97.69 100 VAL A N 1
ATOM 790 C CA . VAL A 1 100 ? 1.285 -6.699 14.947 1.00 97.69 100 VAL A CA 1
ATOM 791 C C . VAL A 1 100 ? 1.527 -8.068 14.339 1.00 97.69 100 VAL A C 1
ATOM 793 O O . VAL A 1 100 ? 2.585 -8.674 14.513 1.00 97.69 100 VAL A O 1
ATOM 796 N N . VAL A 1 101 ? 0.532 -8.544 13.603 1.00 98.06 101 VAL A N 1
ATOM 797 C CA . VAL A 1 101 ? 0.631 -9.734 12.770 1.00 98.06 101 VAL A CA 1
ATOM 798 C C . VAL A 1 101 ? 0.813 -9.301 11.324 1.00 98.06 101 VAL A C 1
ATOM 800 O O . VAL A 1 101 ? -0.053 -8.642 10.757 1.00 98.06 101 VAL A O 1
ATOM 803 N N . ILE A 1 102 ? 1.937 -9.669 10.721 1.00 97.75 102 ILE A N 1
ATOM 804 C CA . ILE A 1 102 ? 2.212 -9.427 9.308 1.00 97.75 102 ILE A CA 1
ATOM 805 C C . ILE A 1 102 ? 1.750 -10.643 8.513 1.00 97.75 102 ILE A C 1
ATOM 807 O O . ILE A 1 102 ? 2.188 -11.762 8.784 1.00 97.75 102 ILE A O 1
ATOM 811 N N . VAL A 1 103 ? 0.889 -10.420 7.525 1.00 97.69 103 VAL A N 1
ATOM 812 C CA . VAL A 1 103 ? 0.382 -11.473 6.641 1.00 97.69 103 VAL A CA 1
ATOM 813 C C . VAL A 1 103 ? 1.049 -11.362 5.274 1.00 97.69 103 VAL A C 1
ATOM 815 O O . VAL A 1 103 ? 0.891 -10.335 4.602 1.00 97.69 103 VAL A O 1
ATOM 818 N N . LEU A 1 104 ? 1.770 -12.423 4.875 1.00 95.81 104 LEU A N 1
ATOM 819 C CA . LEU A 1 104 ? 2.324 -12.581 3.525 1.00 95.81 104 LEU A CA 1
ATOM 820 C C . LEU A 1 104 ? 2.040 -13.959 2.903 1.00 95.81 104 LEU A C 1
ATOM 822 O O . LEU A 1 104 ? 1.922 -14.964 3.601 1.00 95.81 104 LEU A O 1
ATOM 826 N N . GLY A 1 105 ? 1.979 -14.013 1.574 1.00 94.75 105 GLY A N 1
ATOM 827 C CA . GLY A 1 105 ? 1.904 -15.255 0.804 1.00 94.75 105 GLY A CA 1
ATOM 828 C C . GLY A 1 105 ? 3.228 -16.028 0.706 1.00 94.75 105 GLY A C 1
ATOM 829 O O . GLY A 1 105 ? 4.232 -15.687 1.325 1.00 94.75 105 GLY A O 1
ATOM 830 N N . ALA A 1 106 ? 3.223 -17.090 -0.098 1.00 94.19 106 ALA A N 1
ATOM 831 C CA . ALA A 1 106 ? 4.335 -18.012 -0.326 1.00 94.19 106 ALA A CA 1
ATOM 832 C C . ALA A 1 106 ? 5.045 -17.821 -1.680 1.00 94.19 106 ALA A C 1
ATOM 834 O O . ALA A 1 106 ? 6.047 -18.505 -1.939 1.00 94.19 106 ALA A O 1
ATOM 835 N N . SER A 1 107 ? 4.539 -16.940 -2.557 1.00 89.75 107 SER A N 1
ATOM 836 C CA . SER A 1 107 ? 5.114 -16.744 -3.895 1.00 89.75 107 SER A CA 1
ATOM 837 C C . SER A 1 107 ? 6.533 -16.172 -3.813 1.00 89.75 107 SER A C 1
ATOM 839 O O . SER A 1 107 ? 6.916 -15.565 -2.814 1.00 89.75 107 SER A O 1
ATOM 841 N N . ALA A 1 108 ? 7.324 -16.303 -4.882 1.00 85.88 108 ALA A N 1
ATOM 842 C CA . ALA A 1 108 ? 8.672 -15.725 -4.920 1.00 85.88 108 ALA A CA 1
ATOM 843 C C . ALA A 1 108 ? 8.675 -14.207 -4.646 1.00 85.88 108 ALA A C 1
ATOM 845 O O . ALA A 1 108 ? 9.579 -13.697 -3.989 1.00 85.88 108 ALA A O 1
ATOM 846 N N . ASN A 1 109 ? 7.644 -13.493 -5.113 1.00 83.12 109 ASN A N 1
ATOM 847 C CA . ASN A 1 109 ? 7.502 -12.062 -4.862 1.00 83.12 109 ASN A CA 1
ATOM 848 C C . ASN A 1 109 ? 7.090 -11.768 -3.410 1.00 83.12 109 ASN A C 1
ATOM 850 O O . ASN A 1 109 ? 7.576 -10.799 -2.840 1.00 83.12 109 ASN A O 1
ATOM 854 N N . ASP A 1 110 ? 6.242 -12.609 -2.806 1.00 89.44 110 ASP A N 1
ATOM 855 C CA . ASP A 1 110 ? 5.849 -12.468 -1.397 1.00 89.44 110 ASP A CA 1
ATOM 856 C C . ASP A 1 110 ? 7.037 -12.714 -0.457 1.00 89.44 110 ASP A C 1
ATOM 858 O O . ASP A 1 110 ? 7.241 -11.947 0.478 1.00 89.44 110 ASP A O 1
ATOM 862 N N . ARG A 1 111 ? 7.879 -13.718 -0.738 1.00 89.81 111 ARG A N 1
ATOM 863 C CA . ARG A 1 111 ? 9.095 -13.988 0.055 1.00 89.81 111 ARG A CA 1
ATOM 864 C C . ARG A 1 111 ? 10.110 -12.857 -0.040 1.00 89.81 111 ARG A C 1
ATOM 866 O O . ARG A 1 111 ? 10.632 -12.416 0.977 1.00 89.81 111 ARG A O 1
ATOM 873 N N . ALA A 1 112 ? 10.349 -12.353 -1.252 1.00 86.38 112 ALA A N 1
ATOM 874 C CA . ALA A 1 112 ? 11.212 -11.192 -1.443 1.00 86.38 112 ALA A CA 1
ATOM 875 C C . ALA A 1 112 ? 10.667 -9.969 -0.687 1.00 86.38 112 ALA A C 1
ATOM 877 O O . ALA A 1 112 ? 11.431 -9.198 -0.120 1.00 86.38 112 ALA A O 1
ATOM 878 N N . LEU A 1 113 ? 9.343 -9.797 -0.643 1.00 88.50 113 LEU A N 1
ATOM 879 C CA . LEU A 1 113 ? 8.710 -8.724 0.117 1.00 88.50 113 LEU A CA 1
ATOM 880 C C . LEU A 1 113 ? 8.832 -8.921 1.631 1.00 88.50 113 LEU A C 1
ATOM 882 O O . LEU A 1 113 ? 9.041 -7.946 2.348 1.00 88.50 113 LEU A O 1
ATOM 886 N N . GLU A 1 114 ? 8.731 -10.157 2.116 1.00 92.50 114 GLU A N 1
ATOM 887 C CA . GLU A 1 114 ? 8.880 -10.490 3.533 1.00 92.50 114 GLU A CA 1
ATOM 888 C C . GLU A 1 114 ? 10.245 -10.052 4.071 1.00 92.50 114 GLU A C 1
ATOM 890 O O . GLU A 1 114 ? 10.305 -9.434 5.132 1.00 92.50 114 GLU A O 1
ATOM 895 N N . GLU A 1 115 ? 11.328 -10.314 3.335 1.00 89.94 115 GLU A N 1
ATOM 896 C CA . GLU A 1 115 ? 12.676 -9.864 3.707 1.00 89.94 115 GLU A CA 1
ATOM 897 C C . GLU A 1 115 ? 12.726 -8.339 3.874 1.00 89.94 115 GLU A C 1
ATOM 899 O O . GLU A 1 115 ? 13.218 -7.832 4.882 1.00 89.94 115 GLU A O 1
ATOM 904 N N . LEU A 1 116 ? 12.109 -7.603 2.946 1.00 87.56 116 LEU A N 1
ATOM 905 C CA . LEU A 1 116 ? 12.063 -6.140 2.977 1.00 87.56 116 LEU A CA 1
ATOM 906 C C . LEU A 1 116 ? 11.245 -5.603 4.157 1.00 87.56 116 LEU A C 1
ATOM 908 O O . LEU A 1 116 ? 11.638 -4.608 4.768 1.00 87.56 116 LEU A O 1
ATOM 912 N N . VAL A 1 117 ? 10.121 -6.249 4.480 1.00 92.31 117 VAL A N 1
ATOM 913 C CA . VAL A 1 117 ? 9.307 -5.904 5.655 1.00 92.31 117 VAL A CA 1
ATOM 914 C C . VAL A 1 117 ? 10.092 -6.186 6.932 1.00 92.31 117 VAL A C 1
ATOM 916 O O . VAL A 1 117 ? 10.109 -5.358 7.840 1.00 92.31 117 VAL A O 1
ATOM 919 N N . ARG A 1 118 ? 10.770 -7.335 7.009 1.00 93.62 118 ARG A N 1
ATOM 920 C CA . ARG A 1 118 ? 11.584 -7.711 8.170 1.00 93.62 118 ARG A CA 1
ATOM 921 C C . ARG A 1 118 ? 12.699 -6.711 8.414 1.00 93.62 118 ARG A C 1
ATOM 923 O O . ARG A 1 118 ? 12.879 -6.303 9.558 1.00 93.62 118 ARG A O 1
ATOM 930 N N . ASP A 1 119 ? 13.406 -6.303 7.369 1.00 91.19 119 ASP A N 1
ATOM 931 C CA . ASP A 1 119 ? 14.478 -5.320 7.483 1.00 91.19 119 ASP A CA 1
ATOM 932 C C . ASP A 1 119 ? 13.966 -3.951 7.931 1.00 91.19 119 ASP A C 1
ATOM 934 O O . ASP A 1 119 ? 14.540 -3.367 8.846 1.00 91.19 119 ASP A O 1
ATOM 938 N N . GLU A 1 120 ? 12.842 -3.479 7.387 1.00 91.38 120 GLU A N 1
ATOM 939 C CA . GLU A 1 120 ? 12.228 -2.224 7.835 1.00 91.38 120 GLU A CA 1
ATOM 940 C C . GLU A 1 120 ? 11.770 -2.297 9.301 1.00 91.38 120 GLU A C 1
ATOM 942 O O . GLU A 1 120 ? 12.033 -1.394 10.091 1.00 91.38 120 GLU A O 1
ATOM 947 N N . LEU A 1 121 ? 11.099 -3.381 9.699 1.00 92.62 121 LEU A N 1
ATOM 948 C CA . LEU A 1 121 ? 10.535 -3.498 11.046 1.00 92.62 121 LEU A CA 1
ATOM 949 C C . LEU A 1 121 ? 11.577 -3.837 12.121 1.00 92.62 121 LEU A C 1
ATOM 951 O O . LEU A 1 121 ? 11.298 -3.658 13.307 1.00 92.62 121 LEU A O 1
ATOM 955 N N . ARG A 1 122 ? 12.788 -4.275 11.746 1.00 90.62 122 ARG A N 1
ATOM 956 C CA . ARG A 1 122 ? 13.908 -4.460 12.689 1.00 90.62 122 ARG A CA 1
ATOM 957 C C . ARG A 1 122 ? 14.271 -3.161 13.406 1.00 90.62 122 ARG A C 1
ATOM 959 O O . ARG A 1 122 ? 14.559 -3.209 14.603 1.00 90.62 122 ARG A O 1
ATOM 966 N N . GLU A 1 123 ? 14.211 -2.027 12.708 1.00 89.12 123 GLU A N 1
ATOM 967 C CA . GLU A 1 123 ? 14.481 -0.694 13.269 1.00 89.12 123 GLU A CA 1
ATOM 968 C C . GLU A 1 123 ? 13.431 -0.284 14.319 1.00 89.12 123 GLU A C 1
ATOM 970 O O . GLU A 1 123 ? 13.732 0.470 15.241 1.00 89.12 123 GLU A O 1
ATOM 975 N N . HIS A 1 124 ? 12.231 -0.870 14.253 1.00 88.00 124 HIS A N 1
ATOM 976 C CA . HIS A 1 124 ? 11.087 -0.558 15.116 1.00 88.00 124 HIS A CA 1
ATOM 977 C C . HIS A 1 124 ? 10.703 -1.696 16.076 1.00 88.00 124 HIS A C 1
ATOM 979 O O . HIS A 1 124 ? 9.621 -1.692 16.664 1.00 88.00 124 HIS A O 1
ATOM 985 N N . LYS A 1 125 ? 11.591 -2.674 16.294 1.00 82.94 125 LYS A N 1
ATOM 986 C CA . LYS A 1 125 ? 11.327 -3.863 17.132 1.00 82.94 125 LYS A CA 1
ATOM 987 C C . LYS A 1 125 ? 10.919 -3.557 18.580 1.00 82.94 125 LYS A C 1
ATOM 989 O O . LYS A 1 125 ? 10.341 -4.407 19.248 1.00 82.94 125 LYS A O 1
ATOM 994 N N . HIS A 1 126 ? 11.266 -2.371 19.079 1.00 86.12 126 HIS A N 1
ATOM 995 C CA . HIS A 1 126 ? 10.949 -1.925 20.438 1.00 86.12 126 HIS A CA 1
ATOM 996 C C . HIS A 1 126 ? 9.547 -1.322 20.558 1.00 86.12 126 HIS A C 1
ATOM 998 O O . HIS A 1 126 ? 9.075 -1.089 21.666 1.00 86.12 126 HIS A O 1
ATOM 1004 N N . GLU A 1 127 ? 8.885 -1.055 19.433 1.00 90.75 127 GLU A N 1
ATOM 1005 C CA . GLU A 1 127 ? 7.613 -0.345 19.407 1.00 90.75 127 GLU A CA 1
ATOM 1006 C C . GLU A 1 127 ? 6.387 -1.251 19.369 1.00 90.75 127 GLU A C 1
ATOM 1008 O O . GLU A 1 127 ? 5.323 -0.815 19.809 1.00 90.75 127 GLU A O 1
ATOM 1013 N N . LEU A 1 128 ? 6.523 -2.450 18.796 1.00 92.69 128 LEU A N 1
ATOM 1014 C CA . LEU A 1 128 ? 5.475 -3.458 18.637 1.00 92.69 128 LEU A CA 1
ATOM 1015 C C . LEU A 1 128 ? 6.103 -4.852 18.614 1.00 92.69 128 LEU A C 1
ATOM 1017 O O . LEU A 1 128 ? 7.151 -5.065 18.000 1.00 92.69 128 LEU A O 1
ATOM 1021 N N . LYS A 1 129 ? 5.418 -5.836 19.197 1.00 95.25 129 LYS A N 1
ATOM 1022 C CA . LYS A 1 129 ? 5.778 -7.244 19.018 1.00 95.25 129 LYS A CA 1
ATOM 1023 C C . LYS A 1 129 ? 5.295 -7.720 17.648 1.00 95.25 129 LYS A C 1
ATOM 1025 O O . LYS A 1 129 ? 4.093 -7.826 17.411 1.00 95.25 129 LYS A O 1
ATOM 1030 N N . VAL A 1 130 ? 6.232 -8.028 16.756 1.00 96.12 130 VAL A N 1
ATOM 1031 C CA . VAL A 1 130 ? 5.935 -8.440 15.377 1.00 96.12 130 VAL A CA 1
ATOM 1032 C C . VAL A 1 130 ? 5.873 -9.965 15.267 1.00 96.12 130 VAL A C 1
ATOM 1034 O O . VAL A 1 130 ? 6.839 -10.653 15.591 1.00 96.12 130 VAL A O 1
ATOM 1037 N N . THR A 1 131 ? 4.754 -10.492 14.772 1.00 96.38 131 THR A N 1
ATOM 1038 C CA . THR A 1 131 ? 4.568 -11.910 14.425 1.00 96.38 131 THR A CA 1
ATOM 1039 C C . THR A 1 131 ? 4.301 -12.035 12.931 1.00 96.38 131 THR A C 1
ATOM 1041 O O . THR A 1 131 ? 3.576 -11.226 12.366 1.00 96.38 131 THR A O 1
ATOM 1044 N N . TYR A 1 132 ? 4.871 -13.045 12.283 1.00 96.75 132 TYR A N 1
ATOM 1045 C CA . TYR A 1 132 ? 4.728 -13.263 10.845 1.00 96.75 132 TYR A CA 1
ATOM 1046 C C . TYR A 1 132 ? 3.867 -14.501 10.599 1.00 96.75 132 TYR A C 1
ATOM 1048 O O . TYR A 1 132 ? 4.203 -15.589 11.064 1.00 96.75 132 TYR A O 1
ATOM 1056 N N . LEU A 1 133 ? 2.760 -14.328 9.879 1.00 96.62 133 LEU A N 1
ATOM 1057 C CA . LEU A 1 133 ? 1.945 -15.411 9.340 1.00 96.62 133 LEU A CA 1
ATOM 1058 C C . LEU A 1 133 ? 2.205 -15.476 7.838 1.00 96.62 133 LEU A C 1
ATOM 1060 O O . LEU A 1 133 ? 1.514 -14.833 7.047 1.00 96.62 133 LEU A O 1
ATOM 1064 N N . THR A 1 134 ? 3.261 -16.199 7.467 1.00 94.44 134 THR A N 1
ATOM 1065 C CA . THR A 1 134 ? 3.737 -16.272 6.085 1.00 94.44 134 THR A CA 1
ATOM 1066 C C . THR A 1 134 ? 3.753 -17.703 5.581 1.00 94.44 134 THR A C 1
ATOM 1068 O O . THR A 1 134 ? 3.966 -18.644 6.345 1.00 94.44 134 THR A O 1
ATOM 1071 N N . GLY A 1 135 ? 3.460 -17.875 4.292 1.00 90.75 135 GLY A N 1
ATOM 1072 C CA . GLY A 1 135 ? 3.521 -19.181 3.635 1.00 90.75 135 GLY A CA 1
ATOM 1073 C C . GLY A 1 135 ? 2.537 -20.235 4.155 1.00 90.75 135 GLY A C 1
ATOM 1074 O O . GLY A 1 135 ? 2.791 -21.423 3.988 1.00 90.75 135 GLY A O 1
ATOM 1075 N N . LEU A 1 136 ? 1.434 -19.827 4.787 1.00 96.06 136 LEU A N 1
ATOM 1076 C CA . LEU A 1 136 ? 0.393 -20.738 5.272 1.00 96.06 136 LEU A CA 1
ATOM 1077 C C . LEU A 1 136 ? -0.643 -21.025 4.178 1.00 96.06 136 LEU A C 1
ATOM 1079 O O . LEU A 1 136 ? -0.909 -20.131 3.368 1.00 96.06 136 LEU A O 1
ATOM 1083 N N . PRO A 1 137 ? -1.254 -22.224 4.141 1.00 97.38 137 PRO A N 1
ATOM 1084 C CA . PRO A 1 137 ? -2.507 -22.437 3.419 1.00 97.38 137 PRO A CA 1
ATOM 1085 C C . PRO A 1 137 ? -3.563 -21.416 3.860 1.00 97.38 137 PRO A C 1
ATOM 1087 O O . PRO A 1 137 ? -3.579 -21.008 5.024 1.00 97.38 137 PRO A O 1
ATOM 1090 N N . ILE A 1 138 ? -4.438 -20.989 2.943 1.00 97.06 138 ILE A N 1
ATOM 1091 C CA . ILE A 1 138 ? -5.405 -19.925 3.258 1.00 97.06 138 ILE A CA 1
ATOM 1092 C C . ILE A 1 138 ? -6.307 -20.291 4.445 1.00 97.06 138 ILE A C 1
ATOM 1094 O O . ILE A 1 138 ? -6.563 -19.437 5.284 1.00 97.06 138 ILE A O 1
ATOM 1098 N N . ASP A 1 139 ? -6.736 -21.548 4.560 1.00 97.75 139 ASP A N 1
ATOM 1099 C CA . ASP A 1 139 ? -7.679 -21.974 5.598 1.00 97.75 139 ASP A CA 1
ATOM 1100 C C . ASP A 1 139 ? -7.038 -21.893 7.000 1.00 97.75 139 ASP A C 1
ATOM 1102 O O . ASP A 1 139 ? -7.617 -21.293 7.907 1.00 97.75 139 ASP A O 1
ATOM 1106 N N . ASP A 1 140 ? -5.785 -22.343 7.142 1.00 98.00 140 ASP A N 1
ATOM 1107 C CA . ASP A 1 140 ? -4.985 -22.194 8.368 1.00 98.00 140 ASP A CA 1
ATOM 1108 C C . ASP A 1 140 ? -4.739 -20.719 8.718 1.00 98.00 140 ASP A C 1
ATOM 1110 O O . ASP A 1 140 ? -4.717 -20.326 9.889 1.00 98.00 140 ASP A O 1
ATOM 1114 N N . LEU A 1 141 ? -4.512 -19.877 7.702 1.00 98.00 141 LEU A N 1
ATOM 1115 C CA . LEU A 1 141 ? -4.345 -18.442 7.902 1.00 98.00 141 LEU A CA 1
ATOM 1116 C C . LEU A 1 141 ? -5.633 -17.822 8.456 1.00 98.00 141 LEU A C 1
ATOM 1118 O O . LEU A 1 141 ? -5.551 -17.040 9.404 1.00 98.00 141 LEU A O 1
ATOM 1122 N N . LEU A 1 142 ? -6.798 -18.181 7.901 1.00 98.38 142 LEU A N 1
ATOM 1123 C CA . LEU A 1 142 ? -8.104 -17.697 8.355 1.00 98.38 142 LEU A CA 1
ATOM 1124 C C . LEU A 1 142 ? -8.385 -18.096 9.810 1.00 98.38 142 LEU A C 1
ATOM 1126 O O . LEU A 1 142 ? -8.799 -17.246 10.597 1.00 98.38 142 LEU A O 1
ATOM 1130 N N . GLU A 1 143 ? -8.085 -19.340 10.188 1.00 98.19 143 GLU A N 1
ATOM 1131 C CA . GLU A 1 143 ? -8.225 -19.816 11.570 1.00 98.19 143 GLU A CA 1
ATOM 1132 C C . GLU A 1 143 ? -7.320 -19.046 12.546 1.00 98.19 143 GLU A C 1
ATOM 1134 O O . GLU A 1 143 ? -7.726 -18.683 13.656 1.00 98.19 143 GLU A O 1
ATOM 1139 N N . ARG A 1 144 ? -6.081 -18.747 12.142 1.00 98.06 144 ARG A N 1
ATOM 1140 C CA . ARG A 1 144 ? -5.151 -17.989 12.989 1.00 98.06 144 ARG A CA 1
ATOM 1141 C C . ARG A 1 144 ? -5.589 -16.542 13.164 1.00 98.06 144 ARG A C 1
ATOM 1143 O O . ARG A 1 144 ? -5.551 -16.039 14.285 1.00 98.06 144 ARG A O 1
ATOM 1150 N N . VAL A 1 145 ? -6.019 -15.868 12.093 1.00 98.19 145 VAL A N 1
ATOM 1151 C CA . VAL A 1 145 ? -6.465 -14.466 12.191 1.00 98.19 145 VAL A CA 1
ATOM 1152 C C . VAL A 1 145 ? -7.795 -14.316 12.928 1.00 98.19 145 VAL A C 1
ATOM 1154 O O . VAL A 1 145 ? -8.067 -13.233 13.439 1.00 98.19 145 VAL A O 1
ATOM 1157 N N . SER A 1 146 ? -8.614 -15.371 13.029 1.00 98.25 146 SER A N 1
ATOM 1158 C CA . SER A 1 146 ? -9.831 -15.356 13.852 1.00 98.25 146 SER A CA 1
ATOM 1159 C C . SER A 1 146 ? -9.566 -15.522 15.352 1.00 98.25 146 SER A C 1
ATOM 1161 O O . SER A 1 146 ? -10.456 -15.255 16.155 1.00 98.25 146 SER A O 1
ATOM 1163 N N . ASN A 1 147 ? -8.356 -15.940 15.740 1.00 97.75 147 ASN A N 1
ATOM 1164 C CA . ASN A 1 147 ? -7.990 -16.272 17.120 1.00 97.75 147 ASN A CA 1
ATOM 1165 C C . ASN A 1 147 ? -6.769 -15.478 17.614 1.00 97.75 147 ASN A C 1
ATOM 1167 O O . ASN A 1 147 ? -5.945 -15.988 18.377 1.00 97.75 147 ASN A O 1
ATOM 1171 N N . LEU A 1 148 ? -6.624 -14.222 17.181 1.00 97.94 148 LEU A N 1
ATOM 1172 C CA . LEU A 1 148 ? -5.506 -13.389 17.617 1.00 97.94 148 LEU A CA 1
ATOM 1173 C C . LEU A 1 148 ? -5.685 -12.911 19.066 1.00 97.94 148 LEU A C 1
ATOM 1175 O O . LEU A 1 148 ? -6.818 -12.653 19.490 1.00 97.94 148 LEU A O 1
ATOM 1179 N N . PRO A 1 149 ? -4.582 -12.745 19.823 1.00 96.81 149 PRO A N 1
ATOM 1180 C CA . PRO A 1 149 ? -4.627 -12.151 21.152 1.00 96.81 149 PRO A CA 1
ATOM 1181 C C . PRO A 1 149 ? -5.208 -10.726 21.133 1.00 96.81 149 PRO A C 1
ATOM 1183 O O . PRO A 1 149 ? -5.096 -10.030 20.118 1.00 96.81 149 PRO A O 1
ATOM 1186 N N . PRO A 1 150 ? -5.738 -10.230 22.266 1.00 95.88 150 PRO A N 1
ATOM 1187 C CA . PRO A 1 150 ? -6.109 -8.824 22.407 1.00 95.88 150 PRO A CA 1
ATOM 1188 C C . PRO A 1 150 ? -4.941 -7.882 22.076 1.00 95.88 150 PRO A C 1
ATOM 1190 O O . PRO A 1 150 ? -3.778 -8.278 22.157 1.00 95.88 150 PRO A O 1
ATOM 1193 N N . ARG A 1 151 ? -5.250 -6.616 21.754 1.00 96.88 151 ARG A N 1
ATOM 1194 C CA . ARG A 1 151 ? -4.246 -5.573 21.436 1.00 96.88 151 ARG A CA 1
ATOM 1195 C C . ARG A 1 151 ? -3.362 -5.914 20.227 1.00 96.88 151 ARG A C 1
ATOM 1197 O O . ARG A 1 151 ? -2.223 -5.453 20.130 1.00 96.88 151 ARG A O 1
ATOM 1204 N N . THR A 1 152 ? -3.904 -6.708 19.306 1.00 98.19 152 THR A N 1
ATOM 1205 C CA . THR A 1 152 ? -3.258 -7.081 18.047 1.00 98.19 152 THR A CA 1
ATOM 1206 C C . THR A 1 152 ? -3.892 -6.325 16.887 1.00 98.19 152 THR A C 1
ATOM 1208 O O . THR A 1 152 ? -5.112 -6.189 16.828 1.00 98.19 152 THR A O 1
ATOM 1211 N N . VAL 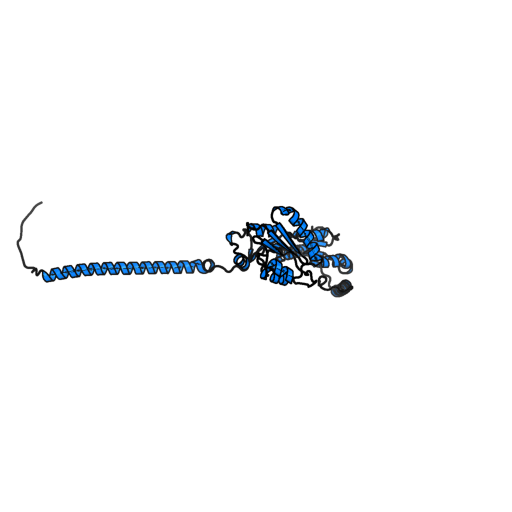A 1 153 ? -3.069 -5.881 15.941 1.00 98.31 153 VAL A N 1
ATOM 1212 C CA . VAL A 1 153 ? -3.512 -5.436 14.612 1.00 98.31 153 VAL A CA 1
ATOM 1213 C C . VAL A 1 153 ? -2.882 -6.310 13.535 1.00 98.31 153 VAL A C 1
ATOM 1215 O O . VAL A 1 153 ? -1.805 -6.877 13.728 1.00 98.31 153 VAL A O 1
ATOM 1218 N N . ILE A 1 154 ? -3.540 -6.419 12.388 1.00 98.50 154 ILE A N 1
ATOM 1219 C CA . ILE A 1 154 ? -3.018 -7.140 11.228 1.00 98.50 154 ILE A CA 1
ATOM 1220 C C . ILE A 1 154 ? -2.476 -6.120 10.230 1.00 98.50 154 ILE A C 1
ATOM 1222 O O . ILE A 1 154 ? -3.146 -5.135 9.933 1.00 98.50 154 ILE A O 1
ATOM 1226 N N . LEU A 1 155 ? -1.292 -6.367 9.678 1.00 98.00 155 LEU A N 1
ATOM 1227 C CA . LEU A 1 155 ? -0.806 -5.704 8.474 1.00 98.00 155 LEU A CA 1
ATOM 1228 C C . LEU A 1 155 ? -0.806 -6.713 7.332 1.00 98.00 155 LEU A C 1
ATOM 1230 O O . LEU A 1 155 ? 0.034 -7.613 7.279 1.00 98.00 155 LEU A O 1
ATOM 1234 N N . PHE A 1 156 ? -1.748 -6.556 6.410 1.00 97.38 156 PHE A N 1
ATOM 1235 C CA . PHE A 1 156 ? -1.749 -7.320 5.174 1.00 97.38 156 PHE A CA 1
ATOM 1236 C C . PHE A 1 156 ? -0.770 -6.675 4.194 1.00 97.38 156 PHE A C 1
ATOM 1238 O O . PHE A 1 156 ? -0.994 -5.554 3.733 1.00 97.38 156 PHE A O 1
ATOM 1245 N N . ALA A 1 157 ? 0.332 -7.369 3.906 1.00 94.00 157 ALA A N 1
ATOM 1246 C CA . ALA A 1 157 ? 1.377 -6.846 3.033 1.00 94.00 157 ALA A CA 1
ATOM 1247 C C . ALA A 1 157 ? 1.251 -7.352 1.588 1.00 94.00 157 ALA A C 1
ATOM 1249 O O . ALA A 1 157 ? 1.411 -6.551 0.671 1.00 94.00 157 ALA A O 1
ATOM 1250 N N . SER A 1 158 ? 0.987 -8.647 1.377 1.00 92.31 158 SER A N 1
ATOM 1251 C CA . SER A 1 158 ? 0.714 -9.242 0.053 1.00 92.31 158 SER A CA 1
ATOM 1252 C C . SER A 1 158 ? 0.364 -10.725 0.183 1.00 92.31 158 SER A C 1
ATOM 1254 O O . SER A 1 158 ? 1.026 -11.428 0.930 1.00 92.31 158 SER A O 1
ATOM 1256 N N . LEU A 1 159 ? -0.597 -11.247 -0.581 1.00 94.12 159 LEU A N 1
ATOM 1257 C CA . LEU A 1 159 ? -0.828 -12.693 -0.695 1.00 94.12 159 LEU A CA 1
ATOM 1258 C C . LEU A 1 159 ? -1.213 -13.027 -2.136 1.00 94.12 159 LEU A C 1
ATOM 1260 O O . LEU A 1 159 ? -2.3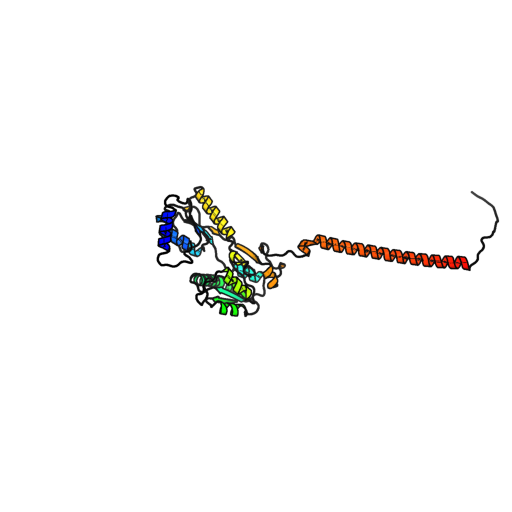81 -12.953 -2.507 1.00 94.12 159 LEU A O 1
ATOM 1264 N N . ALA A 1 160 ? -0.217 -13.362 -2.959 1.00 91.44 160 ALA A N 1
ATOM 1265 C CA . ALA A 1 160 ? -0.442 -13.775 -4.347 1.00 91.44 160 ALA A CA 1
ATOM 1266 C C . ALA A 1 160 ? -0.556 -15.299 -4.491 1.00 91.44 160 ALA A C 1
ATOM 1268 O O . ALA A 1 160 ? -1.247 -15.797 -5.380 1.00 91.44 160 ALA A O 1
ATOM 1269 N N . GLN A 1 161 ? 0.127 -16.041 -3.621 1.00 93.75 161 GLN A N 1
ATOM 1270 C CA . GLN A 1 161 ? 0.051 -17.496 -3.531 1.00 93.75 161 GLN A CA 1
ATOM 1271 C C . GLN A 1 161 ? 0.048 -17.908 -2.059 1.00 93.75 161 GLN A C 1
ATOM 1273 O O . GLN A 1 161 ? 0.762 -17.293 -1.273 1.00 93.75 161 GLN A O 1
ATOM 1278 N N . ASP A 1 162 ? -0.721 -18.919 -1.672 1.00 95.56 162 ASP A N 1
ATOM 1279 C CA . ASP A 1 162 ? -0.687 -19.470 -0.312 1.00 95.56 162 ASP A CA 1
ATOM 1280 C C . ASP A 1 162 ? 0.347 -20.605 -0.164 1.00 95.56 162 ASP A C 1
ATOM 1282 O O . ASP A 1 162 ? 1.022 -20.997 -1.120 1.00 95.56 162 ASP A O 1
ATOM 1286 N N . GLY A 1 163 ? 0.475 -21.148 1.048 1.00 94.56 163 GLY A N 1
ATOM 1287 C CA . GLY A 1 163 ? 1.368 -22.273 1.352 1.00 94.56 163 GLY A CA 1
ATOM 1288 C C . GLY A 1 163 ? 1.038 -23.578 0.622 1.00 94.56 163 GLY A C 1
ATOM 1289 O O . GLY A 1 163 ? 1.913 -24.426 0.472 1.00 94.56 163 GLY A O 1
ATOM 1290 N N . ALA A 1 164 ? -0.196 -23.730 0.130 1.00 95.50 164 ALA A N 1
ATOM 1291 C CA . ALA A 1 164 ? -0.642 -24.880 -0.655 1.00 95.50 164 ALA A CA 1
ATOM 1292 C C . ALA A 1 164 ? -0.436 -24.681 -2.171 1.00 95.50 164 ALA A C 1
ATOM 1294 O O . ALA A 1 164 ? -0.794 -25.547 -2.969 1.00 95.50 164 ALA A O 1
ATOM 1295 N N . GLY A 1 165 ? 0.134 -23.544 -2.588 1.00 92.44 165 GLY A N 1
ATOM 1296 C CA . GLY A 1 165 ? 0.386 -23.218 -3.989 1.00 92.44 165 GLY A CA 1
ATOM 1297 C C . GLY A 1 165 ? -0.812 -22.609 -4.724 1.00 92.44 165 GLY A C 1
ATOM 1298 O O . GLY A 1 165 ? -0.692 -22.310 -5.917 1.00 92.44 165 GLY A O 1
ATOM 1299 N N . ARG A 1 166 ? -1.941 -22.369 -4.046 1.00 93.50 166 ARG A N 1
ATOM 1300 C CA . ARG A 1 166 ? -3.131 -21.740 -4.636 1.00 93.50 166 ARG A CA 1
ATOM 1301 C C . ARG A 1 166 ? -2.863 -20.261 -4.879 1.00 93.50 166 ARG A C 1
ATOM 1303 O O . ARG A 1 166 ? -2.389 -19.560 -3.990 1.00 93.50 166 ARG A O 1
ATOM 1310 N N . SER A 1 167 ? -3.176 -19.781 -6.079 1.00 92.12 167 SER A N 1
ATOM 1311 C CA . SER A 1 167 ? -3.047 -18.365 -6.429 1.00 92.12 167 SER A CA 1
ATOM 1312 C C . SER A 1 167 ? -4.288 -17.571 -6.035 1.00 92.12 167 SER A C 1
ATOM 1314 O O . SER A 1 167 ? -5.410 -18.046 -6.210 1.00 92.12 167 SER A O 1
ATOM 1316 N N . PHE A 1 168 ? -4.082 -16.343 -5.567 1.00 91.62 168 PHE A N 1
ATOM 1317 C CA . PHE A 1 168 ? -5.146 -15.428 -5.165 1.00 91.62 168 PHE A CA 1
ATOM 1318 C C . PHE A 1 168 ? -4.994 -14.071 -5.843 1.00 91.62 168 PHE A C 1
ATOM 1320 O O . PHE A 1 168 ? -3.883 -13.583 -6.069 1.00 91.62 168 PHE A O 1
ATOM 1327 N N . LEU A 1 169 ? -6.131 -13.436 -6.129 1.00 89.81 169 LEU A N 1
ATOM 1328 C CA . LEU A 1 169 ? -6.154 -11.996 -6.335 1.00 89.81 169 LEU A CA 1
ATOM 1329 C C . LEU A 1 169 ? -6.007 -11.310 -4.965 1.00 89.81 169 LEU A C 1
ATOM 1331 O O . LEU A 1 169 ? -6.664 -11.741 -4.013 1.00 89.81 169 LEU A O 1
ATOM 1335 N N . PRO A 1 170 ? -5.196 -10.241 -4.844 1.00 87.75 170 PRO A N 1
ATOM 1336 C CA . PRO A 1 170 ? -4.987 -9.559 -3.566 1.00 87.75 170 PRO A CA 1
ATOM 1337 C C . PRO A 1 170 ? -6.288 -9.113 -2.883 1.00 87.75 170 PRO A C 1
ATOM 1339 O O . PRO A 1 170 ? -6.425 -9.278 -1.672 1.00 87.75 170 PRO A O 1
ATOM 1342 N N . ASN A 1 171 ? -7.256 -8.613 -3.658 1.00 91.56 171 ASN A N 1
ATOM 1343 C CA . ASN A 1 171 ? -8.563 -8.174 -3.161 1.00 91.56 171 ASN A CA 1
ATOM 1344 C C . ASN A 1 171 ? -9.343 -9.333 -2.523 1.00 91.56 171 ASN A C 1
ATOM 1346 O O . ASN A 1 171 ? -9.860 -9.193 -1.416 1.00 91.56 171 ASN A O 1
ATOM 1350 N N . ASP A 1 172 ? -9.380 -10.488 -3.192 1.00 93.81 172 ASP A N 1
ATOM 1351 C CA . ASP A 1 172 ? -10.101 -11.671 -2.713 1.00 93.81 172 ASP A CA 1
ATOM 1352 C C . ASP A 1 172 ? -9.453 -12.230 -1.443 1.00 93.81 172 ASP A C 1
ATOM 1354 O O . ASP A 1 172 ? -10.145 -12.521 -0.466 1.00 93.81 172 ASP A O 1
ATOM 1358 N N . ALA A 1 173 ? -8.118 -12.321 -1.424 1.00 95.19 173 ALA A N 1
ATOM 1359 C CA . ALA A 1 173 ? -7.376 -12.758 -0.245 1.00 95.19 173 ALA A CA 1
ATOM 1360 C C . ALA A 1 173 ? -7.641 -11.836 0.953 1.00 95.19 173 ALA A C 1
ATOM 1362 O O . ALA A 1 173 ? -7.998 -12.311 2.033 1.00 95.19 173 ALA A O 1
ATOM 1363 N N . LEU A 1 174 ? -7.523 -10.517 0.765 1.00 96.69 174 LEU A N 1
ATOM 1364 C CA . LEU A 1 174 ? -7.761 -9.556 1.839 1.00 96.69 174 LEU A CA 1
ATOM 1365 C C . LEU A 1 174 ? -9.215 -9.577 2.323 1.00 96.69 174 LEU A C 1
ATOM 1367 O O . LEU A 1 174 ? -9.447 -9.470 3.527 1.00 96.69 174 LEU A O 1
ATOM 1371 N N . ALA A 1 175 ? -10.186 -9.738 1.422 1.00 96.75 175 ALA A N 1
ATOM 1372 C CA . ALA A 1 175 ? -11.595 -9.823 1.788 1.00 96.75 175 ALA A CA 1
ATOM 1373 C C . ALA A 1 175 ? -11.897 -11.063 2.644 1.00 96.75 175 ALA A C 1
ATOM 1375 O O . ALA A 1 175 ? -12.659 -10.965 3.610 1.00 96.75 175 ALA A O 1
ATOM 1376 N N . LEU A 1 176 ? -11.288 -12.213 2.327 1.00 97.12 176 LEU A N 1
ATOM 1377 C CA . LEU A 1 176 ? -11.389 -13.427 3.145 1.00 97.12 176 LEU A CA 1
ATOM 1378 C C . LEU A 1 176 ? -10.772 -13.205 4.533 1.00 97.12 176 LEU A C 1
ATOM 1380 O O . LEU A 1 176 ? -11.436 -13.436 5.545 1.00 97.12 176 LEU A O 1
ATOM 1384 N N . ILE A 1 177 ? -9.544 -12.679 4.577 1.00 97.56 177 ILE A N 1
ATOM 1385 C CA . ILE A 1 177 ? -8.800 -12.426 5.819 1.00 97.56 177 ILE A CA 1
ATOM 1386 C C . ILE A 1 177 ? -9.540 -11.423 6.710 1.00 97.56 177 ILE A C 1
ATOM 1388 O O . ILE A 1 177 ? -9.818 -11.721 7.867 1.00 97.56 177 ILE A O 1
ATOM 1392 N N . SER A 1 178 ? -9.928 -10.261 6.180 1.00 96.81 178 SER A N 1
ATOM 1393 C CA . SER A 1 178 ? -10.583 -9.188 6.949 1.00 96.81 178 SER A CA 1
ATOM 1394 C C . SER A 1 178 ? -11.973 -9.580 7.462 1.00 96.81 178 SER A C 1
ATOM 1396 O O . SER A 1 178 ? -12.474 -9.018 8.445 1.00 96.81 178 SER A O 1
ATOM 1398 N N . ARG A 1 179 ? -12.633 -10.533 6.792 1.00 96.81 179 ARG A N 1
ATOM 1399 C CA . ARG A 1 179 ? -13.915 -11.084 7.239 1.00 96.81 179 ARG A CA 1
ATOM 1400 C C . ARG A 1 179 ? -13.731 -12.041 8.413 1.00 96.81 179 ARG A C 1
ATOM 1402 O O . ARG A 1 179 ? -14.488 -11.928 9.371 1.00 96.81 179 ARG A O 1
ATOM 1409 N N . ALA A 1 180 ? -12.744 -12.933 8.340 1.00 98.00 180 ALA A N 1
ATOM 1410 C CA . ALA A 1 180 ? -12.445 -13.898 9.398 1.00 98.00 180 ALA A CA 1
ATOM 1411 C C . ALA A 1 180 ? -11.750 -13.264 10.616 1.00 98.00 180 ALA A C 1
ATOM 1413 O O . ALA A 1 180 ? -11.908 -13.747 11.733 1.00 98.00 180 ALA A O 1
ATOM 1414 N N . ALA A 1 181 ? -10.993 -12.184 10.408 1.00 97.94 181 ALA A N 1
ATOM 1415 C CA . ALA A 1 181 ? -10.167 -11.577 11.438 1.00 97.94 181 ALA A CA 1
ATOM 1416 C C . ALA A 1 181 ? -10.971 -11.073 12.647 1.00 97.94 181 ALA A C 1
ATOM 1418 O O . ALA A 1 181 ? -11.950 -10.331 12.503 1.00 97.94 181 ALA A O 1
ATOM 1419 N N . ASN A 1 182 ? -10.482 -11.400 13.846 1.00 97.75 182 ASN A N 1
ATOM 1420 C CA . ASN A 1 182 ? -10.950 -10.831 15.114 1.00 97.75 182 ASN A CA 1
ATOM 1421 C C . ASN A 1 182 ? -10.170 -9.561 15.520 1.00 97.75 182 ASN A C 1
ATOM 1423 O O . ASN A 1 182 ? -10.387 -9.030 16.608 1.00 97.75 182 ASN A O 1
ATOM 1427 N N . ALA A 1 183 ? -9.293 -9.068 14.639 1.00 98.00 183 ALA A N 1
ATOM 1428 C CA . ALA A 1 183 ? -8.465 -7.885 14.836 1.00 98.00 183 ALA A CA 1
ATOM 1429 C C . ALA A 1 183 ? -8.553 -6.901 13.646 1.00 98.00 183 ALA A C 1
ATOM 1431 O O . ALA A 1 183 ? -8.737 -7.325 12.498 1.00 98.00 183 ALA A O 1
ATOM 1432 N N . PRO A 1 184 ? -8.356 -5.589 13.881 1.00 98.06 184 PRO A N 1
ATOM 1433 C CA . PRO A 1 184 ? -8.328 -4.583 12.825 1.00 98.06 184 PRO A CA 1
ATOM 1434 C C . PRO A 1 184 ? -7.208 -4.848 11.813 1.00 98.06 184 PRO A C 1
ATOM 1436 O O . PRO A 1 184 ? -6.048 -5.029 12.189 1.00 98.06 184 PRO A O 1
ATOM 1439 N N . THR A 1 185 ? -7.553 -4.834 10.524 1.00 98.31 185 THR A N 1
ATOM 1440 C CA . THR A 1 185 ? -6.606 -5.072 9.424 1.00 98.31 185 THR A CA 1
ATOM 1441 C C . THR A 1 185 ? -6.227 -3.769 8.734 1.00 98.31 185 THR A C 1
ATOM 1443 O O . THR A 1 185 ? -7.093 -2.989 8.348 1.00 98.31 185 THR A O 1
ATOM 1446 N N . TYR A 1 186 ? -4.931 -3.547 8.559 1.00 98.25 186 TYR A N 1
ATOM 1447 C CA . TYR A 1 186 ? -4.332 -2.405 7.882 1.00 98.25 186 TYR A CA 1
ATOM 1448 C C . TYR A 1 186 ? -3.571 -2.852 6.634 1.00 98.25 186 TYR A C 1
ATOM 1450 O O . TYR A 1 186 ? -3.141 -4.000 6.519 1.00 98.25 186 TYR A O 1
ATOM 1458 N N . ILE A 1 187 ? -3.396 -1.918 5.705 1.00 96.38 187 ILE A N 1
ATOM 1459 C CA . ILE A 1 187 ? -2.814 -2.136 4.376 1.00 96.38 187 ILE A CA 1
ATOM 1460 C C . ILE A 1 187 ? -1.884 -0.976 3.999 1.00 96.38 187 ILE A C 1
ATOM 1462 O O . ILE A 1 187 ? -1.854 0.063 4.660 1.00 96.38 187 ILE A O 1
ATOM 1466 N N . ASN A 1 188 ? -1.110 -1.131 2.928 1.00 92.06 188 ASN A N 1
ATOM 1467 C CA . ASN A 1 188 ? -0.206 -0.095 2.412 1.00 92.06 188 ASN A CA 1
ATOM 1468 C C . ASN A 1 188 ? -0.512 0.328 0.962 1.00 92.06 188 ASN A C 1
ATOM 1470 O O . ASN A 1 188 ? 0.252 1.100 0.381 1.00 92.06 188 ASN A O 1
ATOM 1474 N N . SER A 1 189 ? -1.601 -0.171 0.373 1.00 89.25 189 SER A N 1
ATOM 1475 C CA . SER A 1 189 ? -1.918 -0.016 -1.048 1.00 89.25 189 SER A CA 1
ATOM 1476 C C . SER A 1 189 ? -3.381 0.384 -1.255 1.00 89.25 189 SER A C 1
ATOM 1478 O O . SER A 1 189 ? -4.267 -0.184 -0.624 1.00 89.25 189 SER A O 1
ATOM 1480 N N . GLU A 1 190 ? -3.638 1.385 -2.101 1.00 88.69 190 GLU A N 1
ATOM 1481 C CA . GLU A 1 190 ? -4.982 1.958 -2.317 1.00 88.69 190 GLU A CA 1
ATOM 1482 C C . GLU A 1 190 ? -5.967 0.977 -2.984 1.00 88.69 190 GLU A C 1
ATOM 1484 O O . GLU A 1 190 ? -7.160 0.994 -2.689 1.00 88.69 190 GLU A O 1
ATOM 1489 N N . ASP A 1 191 ? -5.474 0.079 -3.838 1.00 86.00 191 ASP A N 1
ATOM 1490 C CA . ASP A 1 191 ? -6.260 -0.846 -4.671 1.00 86.00 191 ASP A CA 1
ATOM 1491 C C . ASP A 1 191 ? -7.059 -1.903 -3.891 1.00 86.00 191 ASP A C 1
ATOM 1493 O O . ASP A 1 191 ? -8.039 -2.443 -4.407 1.00 86.00 191 ASP A O 1
ATOM 1497 N N . VAL A 1 192 ? -6.674 -2.168 -2.642 1.00 88.81 192 VAL A N 1
ATOM 1498 C CA . VAL A 1 192 ? -7.301 -3.176 -1.774 1.00 88.81 192 VAL A CA 1
ATOM 1499 C C . VAL A 1 192 ? -8.104 -2.559 -0.614 1.00 88.81 192 VAL A C 1
ATOM 1501 O O . VAL A 1 192 ? -8.616 -3.283 0.239 1.00 88.81 192 VAL A O 1
ATOM 1504 N N . LEU A 1 193 ? -8.257 -1.228 -0.563 1.00 90.00 193 LEU A N 1
ATOM 1505 C CA . LEU A 1 193 ? -8.878 -0.522 0.570 1.00 90.00 193 LEU A CA 1
ATOM 1506 C C . LEU A 1 193 ? -10.330 -0.935 0.845 1.00 90.00 193 LEU A C 1
ATOM 1508 O O . LEU A 1 193 ? -10.708 -1.109 2.001 1.00 90.00 193 LEU A O 1
ATOM 1512 N N . ASP A 1 194 ? -11.125 -1.168 -0.199 1.00 88.75 194 ASP A N 1
ATOM 1513 C CA . ASP A 1 194 ? -12.545 -1.527 -0.063 1.00 88.75 194 ASP A CA 1
ATOM 1514 C C . ASP A 1 194 ? -12.778 -3.011 0.311 1.00 88.75 194 ASP A C 1
ATOM 1516 O O . ASP A 1 194 ? -13.909 -3.487 0.355 1.00 88.75 194 ASP A O 1
ATOM 1520 N N . CYS A 1 195 ? -11.716 -3.765 0.624 1.00 93.75 195 CYS A N 1
ATOM 1521 C CA . CYS A 1 195 ? -11.783 -5.200 0.939 1.00 93.75 195 CYS A CA 1
ATOM 1522 C C . CYS A 1 195 ? -11.841 -5.493 2.452 1.00 93.75 195 CYS A C 1
ATOM 1524 O O . CYS A 1 195 ? -11.442 -6.565 2.903 1.00 93.75 195 CYS A O 1
ATOM 1526 N N . GLY A 1 196 ? -12.344 -4.547 3.253 1.00 93.25 196 GLY A N 1
ATOM 1527 C CA . GLY A 1 196 ? -12.565 -4.730 4.694 1.00 93.25 196 GLY A CA 1
ATOM 1528 C C . GLY A 1 196 ? -11.405 -4.310 5.602 1.00 93.25 196 GLY A C 1
ATOM 1529 O O . GLY A 1 196 ? -11.468 -4.556 6.807 1.00 93.25 196 GLY A O 1
ATOM 1530 N N . ALA A 1 197 ? -10.386 -3.641 5.062 1.00 97.25 197 ALA A N 1
ATOM 1531 C CA . ALA A 1 197 ? -9.324 -3.037 5.860 1.00 97.25 197 ALA A CA 1
ATOM 1532 C C . ALA A 1 197 ? -9.782 -1.718 6.508 1.00 97.25 197 ALA A C 1
ATOM 1534 O O . ALA A 1 197 ? -10.545 -0.950 5.928 1.00 97.25 197 ALA A O 1
ATOM 1535 N N . VAL A 1 198 ? -9.261 -1.417 7.701 1.00 97.50 198 VAL A N 1
ATOM 1536 C CA . VAL A 1 198 ? -9.391 -0.098 8.343 1.00 97.50 198 VAL A CA 1
ATOM 1537 C C . VAL A 1 198 ? -8.784 0.988 7.467 1.00 97.50 198 VAL A C 1
ATOM 1539 O O . VAL A 1 198 ? -9.320 2.091 7.405 1.00 97.50 198 VAL A O 1
ATOM 1542 N N . GLY A 1 199 ? -7.681 0.665 6.795 1.00 96.56 199 GLY A N 1
ATOM 1543 C CA . GLY A 1 199 ? -6.973 1.539 5.875 1.00 96.56 199 GLY A CA 1
ATOM 1544 C C . GLY A 1 199 ? -5.480 1.554 6.152 1.00 96.56 199 GLY A C 1
ATOM 1545 O O . GLY A 1 199 ? -4.903 0.535 6.538 1.00 96.56 199 GLY A O 1
ATOM 1546 N N . GLY A 1 200 ? -4.841 2.699 5.944 1.00 96.19 200 GLY A N 1
ATOM 1547 C CA . GLY A 1 200 ? -3.405 2.830 6.138 1.00 96.19 200 GLY A CA 1
ATOM 1548 C C . GLY A 1 200 ? -2.831 4.121 5.579 1.00 96.19 200 GLY A C 1
ATOM 1549 O O . GLY A 1 200 ? -3.554 5.014 5.138 1.00 96.19 200 GLY A O 1
ATOM 1550 N N . ASP A 1 201 ? -1.507 4.205 5.602 1.00 94.31 201 ASP A N 1
ATOM 1551 C CA . ASP A 1 201 ? -0.757 5.204 4.854 1.00 94.31 201 ASP A CA 1
ATOM 1552 C C . ASP A 1 201 ? -0.429 4.571 3.494 1.00 94.31 201 ASP A C 1
ATOM 1554 O O . ASP A 1 201 ? 0.438 3.702 3.402 1.00 94.31 201 ASP A O 1
ATOM 1558 N N . LEU A 1 202 ? -1.220 4.887 2.469 1.00 92.25 202 LEU A N 1
ATOM 1559 C CA . LEU A 1 202 ? -1.316 4.092 1.244 1.00 92.25 202 LEU A CA 1
ATOM 1560 C C . LEU A 1 202 ? -0.503 4.689 0.105 1.00 92.25 202 LEU A C 1
ATOM 1562 O O . LEU A 1 202 ? -0.434 5.905 -0.058 1.00 92.25 202 LEU A O 1
ATOM 1566 N N . ILE A 1 203 ? 0.051 3.821 -0.736 1.00 89.44 203 ILE A N 1
ATOM 1567 C CA . ILE A 1 203 ? 0.579 4.206 -2.045 1.00 89.44 203 ILE A CA 1
ATOM 1568 C C . ILE A 1 203 ? -0.596 4.605 -2.943 1.00 89.44 203 ILE A C 1
ATOM 1570 O O . ILE A 1 203 ? -1.477 3.777 -3.180 1.00 89.44 203 ILE A O 1
ATOM 1574 N N . SER A 1 204 ? -0.588 5.835 -3.475 1.00 86.00 204 SER A N 1
ATOM 1575 C CA . SER A 1 204 ? -1.601 6.256 -4.447 1.00 86.00 204 SER A CA 1
ATOM 1576 C C . SER A 1 204 ? -1.162 5.984 -5.885 1.00 86.00 204 SER A C 1
ATOM 1578 O O . SER A 1 204 ? -0.225 6.595 -6.410 1.00 86.00 204 SER A O 1
ATOM 1580 N N . PHE A 1 205 ? -1.878 5.087 -6.563 1.00 84.44 205 PHE A N 1
ATOM 1581 C CA . PHE A 1 205 ? -1.601 4.769 -7.967 1.00 84.44 205 PHE A CA 1
ATOM 1582 C C . PHE A 1 205 ? -2.066 5.871 -8.921 1.00 84.44 205 PHE A C 1
ATOM 1584 O O . PHE A 1 205 ? -1.462 6.055 -9.978 1.00 84.44 205 PHE A O 1
ATOM 1591 N N . ALA A 1 206 ? -3.091 6.640 -8.545 1.00 84.25 206 ALA A N 1
ATOM 1592 C CA . ALA A 1 206 ? -3.527 7.803 -9.312 1.00 84.25 206 ALA A CA 1
ATOM 1593 C C . ALA A 1 206 ? -2.436 8.888 -9.340 1.00 84.25 206 ALA A C 1
ATOM 1595 O O . ALA A 1 206 ? -2.100 9.409 -10.408 1.00 84.25 206 ALA A O 1
ATOM 1596 N N . ALA A 1 207 ? -1.830 9.175 -8.183 1.00 84.06 207 ALA A N 1
ATOM 1597 C CA . ALA A 1 207 ? -0.689 10.080 -8.071 1.00 84.06 207 ALA A CA 1
ATOM 1598 C C . ALA A 1 207 ? 0.513 9.587 -8.887 1.00 84.06 207 ALA A C 1
ATOM 1600 O O . ALA A 1 207 ? 1.101 10.342 -9.669 1.00 84.06 207 ALA A O 1
ATOM 1601 N N . LEU A 1 208 ? 0.833 8.295 -8.768 1.00 85.81 208 LEU A N 1
ATOM 1602 C CA . LEU A 1 208 ? 1.895 7.667 -9.544 1.00 85.81 208 LEU A CA 1
ATOM 1603 C C . LEU A 1 208 ? 1.661 7.827 -11.053 1.00 85.81 208 LEU A C 1
ATOM 1605 O O . LEU A 1 208 ? 2.550 8.306 -11.755 1.00 85.81 208 LEU A O 1
ATOM 1609 N N . GLY A 1 209 ? 0.465 7.488 -11.543 1.00 88.00 209 GLY A N 1
ATOM 1610 C CA . GLY A 1 209 ? 0.105 7.602 -12.956 1.00 88.00 209 GLY A CA 1
ATOM 1611 C C . GLY A 1 209 ? 0.178 9.041 -13.465 1.00 88.00 209 GLY A C 1
ATOM 1612 O O . GLY A 1 209 ? 0.727 9.291 -14.538 1.00 88.00 209 GLY A O 1
ATOM 1613 N N . LYS A 1 210 ? -0.284 10.010 -12.664 1.00 89.56 210 LYS A N 1
ATOM 1614 C CA . LYS A 1 210 ? -0.168 11.441 -12.978 1.00 89.56 210 LYS A CA 1
ATOM 1615 C C . LYS A 1 210 ? 1.292 11.873 -13.114 1.00 89.56 210 LYS A C 1
ATOM 1617 O O . LYS A 1 210 ? 1.624 12.616 -14.035 1.00 89.56 210 LYS A O 1
ATOM 1622 N N . ASN A 1 211 ? 2.171 11.410 -12.228 1.00 88.50 211 ASN A N 1
ATOM 1623 C CA . ASN A 1 211 ? 3.594 11.738 -12.288 1.00 88.50 211 ASN A CA 1
ATOM 1624 C C . ASN A 1 211 ? 4.290 11.061 -13.476 1.00 88.50 211 ASN A C 1
ATOM 1626 O O . ASN A 1 211 ? 5.032 11.726 -14.192 1.00 88.50 211 ASN A O 1
ATOM 1630 N N . THR A 1 212 ? 3.977 9.798 -13.770 1.00 91.56 212 THR A N 1
ATOM 1631 C CA . THR A 1 212 ? 4.455 9.110 -14.980 1.00 91.56 212 THR A CA 1
ATOM 1632 C C . THR A 1 212 ? 4.025 9.840 -16.257 1.00 91.56 212 THR A C 1
ATOM 1634 O O . THR A 1 212 ? 4.849 10.047 -17.146 1.00 91.56 212 THR A O 1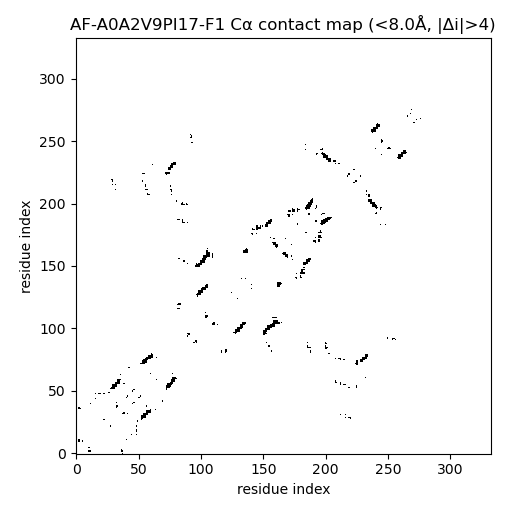
ATOM 1637 N N . ALA A 1 213 ? 2.773 10.301 -16.337 1.00 92.62 213 ALA A N 1
ATOM 1638 C CA . ALA A 1 213 ? 2.280 11.066 -17.482 1.00 92.62 213 ALA A CA 1
ATOM 1639 C C . ALA A 1 213 ? 3.013 12.408 -17.652 1.00 92.62 213 ALA A C 1
ATOM 1641 O O . ALA A 1 213 ? 3.361 12.775 -18.771 1.00 92.62 213 ALA A O 1
ATOM 1642 N N . LYS A 1 214 ? 3.314 13.118 -16.554 1.00 93.31 214 LYS A N 1
ATOM 1643 C CA . LYS A 1 214 ? 4.130 14.346 -16.604 1.00 93.31 214 LYS A CA 1
ATOM 1644 C C . LYS A 1 214 ? 5.532 14.081 -17.159 1.00 93.31 214 LYS A C 1
ATOM 1646 O O . LYS A 1 214 ? 6.024 14.887 -17.940 1.00 93.31 214 LYS A O 1
ATOM 1651 N N . LEU A 1 215 ? 6.169 12.973 -16.769 1.00 93.56 215 LEU A N 1
ATOM 1652 C CA . LEU A 1 215 ? 7.485 12.598 -17.301 1.00 93.56 215 LEU A CA 1
ATOM 1653 C C . LEU A 1 215 ? 7.411 12.282 -18.798 1.00 93.56 215 LEU A C 1
ATOM 1655 O O . LEU A 1 215 ? 8.230 12.778 -19.563 1.00 93.56 215 LEU A O 1
ATOM 1659 N N . ALA A 1 216 ? 6.398 11.526 -19.227 1.00 95.19 216 ALA A N 1
ATOM 1660 C CA . ALA A 1 216 ? 6.183 11.242 -20.644 1.00 95.19 216 ALA A CA 1
ATOM 1661 C C . ALA A 1 216 ? 5.947 12.525 -21.461 1.00 95.19 216 ALA A C 1
ATOM 1663 O O . ALA A 1 216 ? 6.524 12.676 -22.531 1.00 95.19 216 ALA A O 1
ATOM 1664 N N . LEU A 1 217 ? 5.164 13.479 -20.942 1.00 96.44 217 LEU A N 1
ATOM 1665 C CA . LEU A 1 217 ? 4.926 14.766 -21.607 1.00 96.44 217 LEU A CA 1
ATOM 1666 C C . LEU A 1 217 ? 6.203 15.594 -21.777 1.00 96.44 217 LEU A C 1
ATOM 1668 O O . LEU A 1 217 ? 6.393 16.173 -22.841 1.00 96.44 217 LEU A O 1
ATOM 1672 N N . ARG A 1 218 ? 7.089 15.627 -20.774 1.00 95.69 218 ARG A N 1
ATOM 1673 C CA . ARG A 1 218 ? 8.390 16.314 -20.882 1.00 95.69 218 ARG A CA 1
ATOM 1674 C C . ARG A 1 218 ? 9.236 15.745 -22.022 1.00 95.69 218 ARG A C 1
ATOM 1676 O O . ARG A 1 218 ? 9.800 16.498 -22.808 1.00 95.69 218 ARG A O 1
ATOM 1683 N N . ILE A 1 219 ? 9.255 14.419 -22.150 1.00 96.50 219 ILE A N 1
ATOM 1684 C CA . ILE A 1 219 ? 9.967 13.731 -23.232 1.00 96.50 219 ILE A CA 1
ATOM 1685 C C . ILE A 1 219 ? 9.332 14.042 -24.592 1.00 96.50 219 ILE A C 1
ATOM 1687 O O . ILE A 1 219 ? 10.040 14.387 -25.532 1.00 96.50 219 ILE A O 1
ATOM 1691 N N . LEU A 1 220 ? 8.000 13.993 -24.693 1.00 96.12 220 LEU A N 1
ATOM 1692 C CA . LEU A 1 220 ? 7.272 14.350 -25.919 1.00 96.12 220 LEU A CA 1
ATOM 1693 C C . LEU A 1 220 ? 7.483 15.816 -26.335 1.00 96.12 220 LEU A C 1
ATOM 1695 O O . LEU A 1 220 ? 7.347 16.148 -27.507 1.00 96.12 220 LEU A O 1
ATOM 1699 N N . GLN A 1 221 ? 7.827 16.693 -25.389 1.00 96.62 221 GLN A N 1
ATOM 1700 C CA . GLN A 1 221 ? 8.185 18.094 -25.635 1.00 96.62 221 GLN A CA 1
ATOM 1701 C C . GLN A 1 221 ? 9.658 18.291 -26.037 1.00 96.62 221 GLN A C 1
ATOM 1703 O O . GLN A 1 221 ? 10.078 19.426 -26.257 1.00 96.62 221 GLN A O 1
ATOM 1708 N N . GLY A 1 222 ? 10.437 17.211 -26.160 1.00 94.56 222 GLY A N 1
ATOM 1709 C CA . GLY A 1 222 ? 11.824 17.233 -26.629 1.00 94.56 222 GLY A CA 1
ATOM 1710 C C . GLY A 1 222 ? 12.881 17.182 -25.525 1.00 94.56 222 GLY A C 1
ATOM 1711 O O . GLY A 1 222 ? 14.069 17.293 -25.825 1.00 94.56 222 GLY A O 1
ATOM 1712 N N . GLU A 1 223 ? 12.498 17.011 -24.255 1.00 96.19 223 GLU A N 1
ATOM 1713 C CA . GLU A 1 223 ? 13.478 16.823 -23.183 1.00 96.19 223 GLU A CA 1
ATOM 1714 C C . GLU A 1 223 ? 14.110 15.423 -23.246 1.00 96.19 223 GLU A C 1
ATOM 1716 O O . GLU A 1 223 ? 13.423 14.410 -23.386 1.00 96.19 223 GLU A O 1
ATOM 1721 N N . SER A 1 224 ? 15.436 15.353 -23.109 1.00 93.94 224 SER A N 1
ATOM 1722 C CA . SER A 1 224 ? 16.155 14.079 -23.131 1.00 93.94 224 SER A CA 1
ATOM 1723 C C . SER A 1 224 ? 15.833 13.237 -21.887 1.00 93.94 224 SER A C 1
ATOM 1725 O O . SER A 1 224 ? 15.959 13.736 -20.767 1.00 93.94 224 SER A O 1
ATOM 1727 N N . PRO A 1 225 ? 15.514 11.936 -22.017 1.00 92.88 225 PRO A N 1
ATOM 1728 C CA . PRO A 1 225 ? 15.319 11.060 -20.859 1.00 92.88 225 PRO A CA 1
ATOM 1729 C C . PRO A 1 225 ? 16.539 11.024 -19.929 1.00 92.88 225 PRO A C 1
ATOM 1731 O O . PRO A 1 225 ? 16.381 10.943 -18.714 1.00 92.88 225 PRO A O 1
ATOM 1734 N N . ALA A 1 226 ? 17.747 11.158 -20.485 1.00 91.94 226 ALA A N 1
ATOM 1735 C CA . ALA A 1 226 ? 18.997 11.141 -19.733 1.00 91.94 226 ALA A CA 1
ATOM 1736 C C . ALA A 1 226 ? 19.160 12.346 -18.789 1.00 91.94 226 ALA A C 1
ATOM 1738 O O . ALA A 1 226 ? 19.884 12.247 -17.800 1.00 91.94 226 ALA A O 1
ATOM 1739 N N . SER A 1 227 ? 18.504 13.480 -19.075 1.00 92.19 227 SER A N 1
ATOM 1740 C CA . SER A 1 227 ? 18.519 14.661 -18.200 1.00 92.19 227 SER A CA 1
ATOM 1741 C C . SER A 1 227 ? 17.421 14.633 -17.138 1.00 92.19 227 SER A C 1
ATOM 1743 O O . SER A 1 227 ? 17.420 15.470 -16.236 1.00 92.19 227 SER A O 1
ATOM 1745 N N . ILE A 1 228 ? 16.489 13.681 -17.220 1.00 89.50 228 ILE A N 1
ATOM 1746 C CA . ILE A 1 228 ? 15.394 13.533 -16.267 1.00 89.50 228 ILE A CA 1
ATOM 1747 C C . ILE A 1 228 ? 15.828 12.520 -15.198 1.00 89.50 228 ILE A C 1
ATOM 1749 O O . ILE A 1 228 ? 15.883 11.320 -15.485 1.00 89.50 228 ILE A O 1
ATOM 1753 N N . PRO A 1 229 ? 16.113 12.950 -13.955 1.00 84.25 229 PRO A N 1
ATOM 1754 C CA . PRO A 1 229 ? 16.474 12.020 -12.897 1.00 84.25 229 PRO A CA 1
ATOM 1755 C C . PRO A 1 229 ? 15.283 11.128 -12.543 1.00 84.25 229 PRO A C 1
ATOM 1757 O O . PRO A 1 229 ? 14.126 11.556 -12.597 1.00 84.25 229 PRO A O 1
ATOM 1760 N N . PHE A 1 230 ? 15.573 9.901 -12.110 1.00 84.31 230 PHE A N 1
ATOM 1761 C CA . PHE A 1 230 ? 14.552 9.045 -11.522 1.00 84.31 230 PHE A CA 1
ATOM 1762 C C . PHE A 1 230 ? 13.963 9.729 -10.291 1.00 84.31 230 PHE A C 1
ATOM 1764 O O . PHE A 1 230 ? 14.664 10.029 -9.325 1.00 84.31 230 PHE A O 1
ATOM 1771 N N . THR A 1 231 ? 12.661 9.992 -10.340 1.00 78.75 231 THR A N 1
ATOM 1772 C CA . THR A 1 231 ? 11.961 10.649 -9.237 1.00 78.75 231 THR A CA 1
ATOM 1773 C C . THR A 1 231 ? 11.367 9.605 -8.313 1.00 78.75 231 THR A C 1
ATOM 1775 O O . THR A 1 231 ? 10.713 8.653 -8.739 1.00 78.75 231 THR A O 1
ATOM 1778 N N . GLN A 1 232 ? 11.570 9.784 -7.015 1.00 73.56 232 GLN A N 1
ATOM 1779 C CA . GLN A 1 232 ? 10.897 8.959 -6.031 1.00 73.56 232 GLN A CA 1
ATOM 1780 C C . GLN A 1 232 ? 9.482 9.498 -5.826 1.00 73.56 232 GLN A C 1
ATOM 1782 O O . GLN A 1 232 ? 9.288 10.594 -5.306 1.00 73.56 232 GLN A O 1
ATOM 1787 N N . SER A 1 233 ? 8.481 8.724 -6.238 1.00 69.38 233 SER A N 1
ATOM 1788 C CA . SER A 1 233 ? 7.093 9.004 -5.903 1.00 69.38 233 SER A CA 1
ATOM 1789 C C . SER A 1 233 ? 6.877 8.648 -4.432 1.00 69.38 233 SER A C 1
ATOM 1791 O O . SER A 1 233 ? 6.805 7.478 -4.055 1.00 69.38 233 SER A O 1
ATOM 1793 N N . SER A 1 234 ? 6.831 9.682 -3.594 1.00 63.91 234 SER A N 1
ATOM 1794 C CA . SER A 1 234 ? 6.511 9.611 -2.164 1.00 63.91 234 SER A CA 1
ATOM 1795 C C . SER A 1 234 ? 5.075 10.047 -1.866 1.00 63.91 234 SER A C 1
ATOM 1797 O O . SER A 1 234 ? 4.730 10.252 -0.704 1.00 63.91 234 SER A O 1
ATOM 1799 N N . GLU A 1 235 ? 4.235 10.199 -2.897 1.00 74.38 235 GLU A N 1
ATOM 1800 C CA . GLU A 1 235 ? 2.835 10.595 -2.742 1.00 74.38 235 GLU A CA 1
ATOM 1801 C C . GL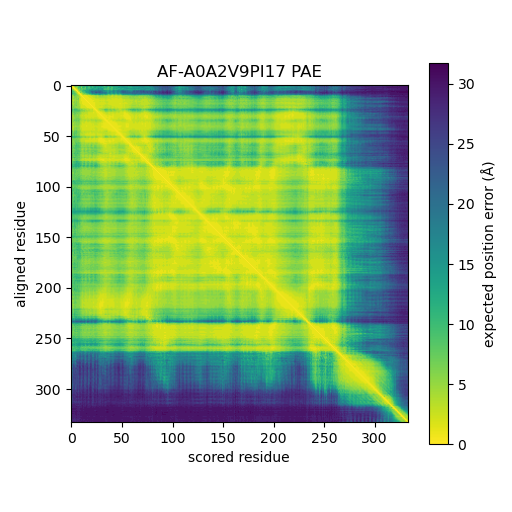U A 1 235 ? 2.048 9.444 -2.112 1.00 74.38 235 GLU A C 1
ATOM 1803 O O . GLU A 1 235 ? 1.495 8.568 -2.781 1.00 74.38 235 GLU A O 1
ATOM 1808 N N . ARG A 1 236 ? 2.065 9.443 -0.781 1.00 84.44 236 ARG A N 1
ATOM 1809 C CA . ARG A 1 236 ? 1.288 8.550 0.056 1.00 84.44 236 ARG A CA 1
ATOM 1810 C C . ARG A 1 236 ? 0.122 9.306 0.660 1.00 84.44 236 ARG A C 1
ATOM 1812 O O . ARG A 1 236 ? 0.240 10.481 1.011 1.00 84.44 236 ARG A O 1
ATOM 1819 N N . VAL A 1 237 ? -1.004 8.622 0.790 1.00 89.44 237 VAL A N 1
ATOM 1820 C CA . VAL A 1 237 ? -2.242 9.212 1.287 1.00 89.44 237 VAL A CA 1
ATOM 1821 C C . VAL A 1 237 ? -2.740 8.378 2.453 1.00 89.44 237 VAL A C 1
ATOM 1823 O O . VAL A 1 237 ? -2.898 7.165 2.347 1.00 89.44 237 VAL A O 1
ATOM 1826 N N . LYS A 1 238 ? -2.998 9.034 3.585 1.00 94.06 238 LYS A N 1
ATOM 1827 C CA . LYS A 1 238 ? -3.659 8.389 4.721 1.00 94.06 238 LYS A CA 1
ATOM 1828 C C . LYS A 1 238 ? -5.125 8.237 4.367 1.00 94.06 238 LYS A C 1
ATOM 1830 O O . LYS A 1 238 ? -5.830 9.238 4.260 1.00 94.06 238 LYS A O 1
ATOM 1835 N N . MET A 1 239 ? -5.569 7.007 4.156 1.00 95.00 239 MET A N 1
ATOM 1836 C CA . MET A 1 239 ? -6.955 6.713 3.809 1.00 95.00 239 MET A CA 1
ATOM 1837 C C . MET A 1 239 ? -7.511 5.676 4.769 1.00 95.00 239 MET A C 1
ATOM 1839 O O . MET A 1 239 ? -6.831 4.703 5.092 1.00 95.00 239 MET A O 1
ATOM 1843 N N . LEU A 1 240 ? -8.736 5.903 5.233 1.00 96.25 240 LEU A N 1
ATOM 1844 C CA . LEU A 1 240 ? -9.424 5.058 6.204 1.00 96.25 240 LEU A CA 1
ATOM 1845 C C . LEU A 1 240 ? -10.856 4.771 5.745 1.00 96.25 240 LEU A C 1
ATOM 1847 O O . LEU A 1 240 ? -11.488 5.631 5.135 1.00 96.25 240 LEU A O 1
ATOM 1851 N N . ASP A 1 241 ? -11.391 3.598 6.077 1.00 95.62 241 ASP A N 1
ATOM 1852 C CA . ASP A 1 241 ? -12.789 3.236 5.810 1.00 95.62 241 ASP A CA 1
ATOM 1853 C C . ASP A 1 241 ? -13.658 3.465 7.056 1.00 95.62 241 ASP A C 1
ATOM 1855 O O . ASP A 1 241 ? -13.463 2.832 8.097 1.00 95.62 241 ASP A O 1
ATOM 1859 N N . ALA A 1 242 ? -14.661 4.345 6.951 1.00 94.38 242 ALA A N 1
ATOM 1860 C CA . ALA A 1 242 ? -15.562 4.669 8.057 1.00 94.38 242 ALA A CA 1
ATOM 1861 C C . ALA A 1 242 ? -16.328 3.457 8.612 1.00 94.38 242 ALA A C 1
ATOM 1863 O O . ALA A 1 242 ? -16.557 3.386 9.820 1.00 94.38 242 ALA A O 1
ATOM 1864 N N . ARG A 1 243 ? -16.704 2.489 7.765 1.00 94.38 243 ARG A N 1
ATOM 1865 C CA . ARG A 1 243 ? -17.418 1.270 8.182 1.00 94.38 243 ARG A CA 1
ATOM 1866 C C . ARG A 1 243 ? -16.525 0.410 9.068 1.00 94.38 243 ARG A C 1
ATOM 1868 O O . ARG A 1 243 ? -16.994 -0.154 10.052 1.00 94.38 243 ARG A O 1
ATOM 1875 N N . GLN A 1 244 ? -15.235 0.337 8.743 1.00 96.31 244 GLN A N 1
ATOM 1876 C CA . GLN A 1 244 ? -14.269 -0.414 9.541 1.00 96.31 244 GLN A CA 1
ATOM 1877 C C . GLN A 1 244 ? -13.874 0.349 10.808 1.00 96.31 244 GLN A C 1
ATOM 1879 O O . GLN A 1 244 ? -13.801 -0.264 11.869 1.00 96.31 244 GLN A O 1
ATOM 1884 N N . LEU A 1 245 ? -13.721 1.678 10.752 1.00 95.75 245 LEU A N 1
ATOM 1885 C CA . LEU A 1 245 ? -13.555 2.495 11.963 1.00 95.75 245 LEU A CA 1
ATOM 1886 C C . LEU A 1 245 ? -14.708 2.250 12.949 1.00 95.75 245 LEU A C 1
ATOM 1888 O O . LEU A 1 245 ? -14.467 2.025 14.132 1.00 95.75 245 LEU A O 1
ATOM 1892 N N . GLN A 1 246 ? -15.950 2.201 12.454 1.00 94.50 246 GLN A N 1
ATOM 1893 C CA . GLN A 1 246 ? -17.121 1.878 13.267 1.00 94.50 246 GLN A CA 1
ATOM 1894 C C . GLN A 1 246 ? -17.098 0.432 13.787 1.00 94.50 246 GLN A C 1
ATOM 1896 O O . GLN A 1 246 ? -17.322 0.227 14.979 1.00 94.50 246 GLN A O 1
ATOM 1901 N N . ARG A 1 247 ? -16.809 -0.561 12.929 1.00 95.31 247 ARG A N 1
ATOM 1902 C CA . ARG A 1 247 ? -16.731 -1.989 13.306 1.00 95.31 247 ARG A CA 1
ATOM 1903 C C . ARG A 1 247 ? -15.767 -2.224 14.468 1.00 95.31 247 ARG A C 1
ATOM 1905 O O . ARG A 1 247 ? -16.069 -3.016 15.352 1.00 95.31 247 ARG A O 1
ATOM 1912 N N . TRP A 1 248 ? -14.631 -1.533 14.459 1.00 96.56 248 TRP A N 1
ATOM 1913 C CA . TRP A 1 248 ? -13.573 -1.683 15.459 1.00 96.56 248 TRP A CA 1
ATOM 1914 C C . TRP A 1 248 ? -13.658 -0.662 16.602 1.00 96.56 248 TRP A C 1
ATOM 1916 O O . TRP A 1 248 ? -12.767 -0.615 17.443 1.00 96.56 248 TRP A O 1
ATOM 1926 N N . GLY A 1 249 ? -14.713 0.162 16.650 1.00 95.06 249 GLY A N 1
ATOM 1927 C CA . GLY A 1 249 ? -14.902 1.155 17.710 1.00 95.06 249 GLY A CA 1
ATOM 1928 C C . GLY A 1 249 ? -13.832 2.252 17.741 1.00 95.06 249 GLY A C 1
ATOM 1929 O O . GLY A 1 249 ? -13.595 2.844 18.791 1.00 95.06 249 GLY A O 1
ATOM 1930 N N . ILE A 1 250 ? -13.179 2.534 16.609 1.00 96.00 250 ILE A N 1
ATOM 1931 C CA . ILE A 1 250 ? -12.139 3.560 16.498 1.00 96.00 250 ILE A CA 1
ATOM 1932 C C . ILE A 1 250 ? -12.825 4.929 16.349 1.00 96.00 250 ILE A C 1
ATOM 1934 O O . ILE A 1 250 ? -13.482 5.183 15.333 1.00 96.00 250 ILE A O 1
ATOM 1938 N N . PRO A 1 251 ? -12.696 5.841 17.330 1.00 92.50 251 PRO A N 1
ATOM 1939 C CA . PRO A 1 251 ? -13.394 7.118 17.291 1.00 92.50 251 PRO A CA 1
ATOM 1940 C C . PRO A 1 251 ? -12.824 8.026 16.197 1.00 92.50 251 PRO A C 1
ATOM 1942 O O . PRO A 1 251 ? -11.611 8.202 16.088 1.00 92.50 251 PRO A O 1
ATOM 1945 N N . LEU A 1 252 ? -13.705 8.699 15.448 1.00 88.50 252 LEU A N 1
ATOM 1946 C CA . LEU A 1 252 ? -13.306 9.659 14.407 1.00 88.50 252 LEU A CA 1
ATOM 1947 C C . LEU A 1 252 ? -12.419 10.795 14.942 1.00 88.50 252 LEU A C 1
ATOM 1949 O O . LEU A 1 252 ? -11.608 11.330 14.198 1.00 88.50 252 LEU A O 1
ATOM 1953 N N . ALA A 1 253 ? -12.524 11.133 16.231 1.00 89.94 253 ALA A N 1
ATOM 1954 C CA . ALA A 1 253 ? -11.670 12.130 16.878 1.00 89.94 253 ALA A CA 1
ATOM 1955 C C . ALA A 1 253 ? -10.179 11.736 16.926 1.00 89.94 253 ALA A C 1
ATOM 1957 O O . ALA A 1 253 ? -9.332 12.610 17.075 1.00 89.94 253 ALA A O 1
ATOM 1958 N N . ARG A 1 254 ? -9.851 10.441 16.799 1.00 91.12 254 ARG A N 1
ATOM 1959 C CA . ARG A 1 254 ? -8.464 9.952 16.702 1.00 91.12 254 ARG A CA 1
ATOM 1960 C C . ARG A 1 254 ? -7.930 9.948 15.269 1.00 91.12 254 ARG A C 1
ATOM 1962 O O . ARG A 1 254 ? -6.741 9.716 15.069 1.00 91.12 254 ARG A O 1
ATOM 1969 N N . VAL A 1 255 ? -8.778 10.183 14.266 1.00 92.00 255 VAL A N 1
ATOM 1970 C CA . VAL A 1 255 ? -8.331 10.255 12.873 1.00 92.00 255 VAL A CA 1
ATOM 1971 C C . VAL A 1 255 ? -7.442 11.483 12.703 1.00 92.00 255 VAL A C 1
ATOM 1973 O O . VAL A 1 255 ? -7.866 12.609 12.952 1.00 92.00 255 VAL A O 1
ATOM 1976 N N . LEU A 1 256 ? -6.198 11.255 12.276 1.00 89.12 256 LEU A N 1
ATOM 1977 C CA . LEU A 1 256 ? -5.216 12.318 12.084 1.00 89.12 256 LEU A CA 1
ATOM 1978 C C . LEU A 1 256 ? -5.683 13.315 11.017 1.00 89.12 256 LEU A C 1
ATOM 1980 O O . LEU A 1 256 ? -6.186 12.917 9.960 1.00 89.12 256 LEU A O 1
ATOM 1984 N N . SER A 1 257 ? -5.441 14.603 11.262 1.00 86.12 257 SER A N 1
ATOM 1985 C CA . SER A 1 257 ? -5.683 15.673 10.291 1.00 86.12 257 SER A CA 1
ATOM 1986 C C . SER A 1 257 ? -5.015 15.365 8.946 1.00 86.12 257 SER A C 1
ATOM 1988 O O . SER A 1 257 ? -3.869 14.922 8.897 1.00 86.12 257 SER A O 1
ATOM 1990 N N . GLY A 1 258 ? -5.740 15.597 7.849 1.00 85.94 258 GLY A N 1
ATOM 1991 C CA . GLY A 1 258 ? -5.275 15.284 6.493 1.00 85.94 258 GLY A CA 1
ATOM 1992 C C . GLY A 1 258 ? -5.527 13.841 6.039 1.00 85.94 258 GLY A C 1
ATOM 1993 O O . GLY A 1 258 ? -5.218 13.518 4.895 1.00 85.94 258 GLY A O 1
ATOM 1994 N N . SER A 1 259 ? -6.112 12.984 6.885 1.00 91.88 259 SER A N 1
ATOM 1995 C CA . SER A 1 259 ? -6.573 11.658 6.457 1.00 91.88 259 SER A CA 1
ATOM 1996 C C . SER A 1 259 ? -7.887 11.756 5.681 1.00 91.88 259 SER A C 1
ATOM 1998 O O . SER A 1 259 ? -8.809 12.470 6.080 1.00 91.88 259 SER A O 1
ATOM 2000 N N . ILE A 1 260 ? -7.997 10.996 4.596 1.00 92.38 260 ILE A N 1
ATOM 2001 C CA . ILE A 1 260 ? -9.230 10.843 3.825 1.00 92.38 260 ILE A CA 1
ATOM 2002 C C . ILE A 1 260 ? -10.039 9.702 4.441 1.00 92.38 260 ILE A C 1
ATOM 2004 O O . ILE A 1 260 ? -9.556 8.577 4.544 1.00 92.38 260 ILE A O 1
ATOM 2008 N N . VAL A 1 261 ? -11.279 9.976 4.838 1.00 92.75 261 VAL A N 1
ATOM 2009 C CA . VAL A 1 261 ? -12.191 8.949 5.361 1.00 92.75 261 VAL A CA 1
ATOM 2010 C C . VAL A 1 261 ? -13.225 8.615 4.290 1.00 92.75 261 VAL A C 1
ATOM 2012 O O . VAL A 1 261 ? -14.097 9.432 3.989 1.00 92.75 261 VAL A O 1
ATOM 2015 N N . LEU A 1 262 ? -13.119 7.419 3.716 1.00 89.94 262 LEU A N 1
ATOM 2016 C CA . LEU A 1 262 ? -14.054 6.885 2.729 1.00 89.94 262 LEU A CA 1
ATOM 2017 C C . LEU A 1 262 ? -15.284 6.267 3.401 1.00 89.94 262 LEU A C 1
ATOM 2019 O O . LEU A 1 262 ? -15.277 5.965 4.595 1.00 89.94 262 LEU A O 1
ATOM 2023 N N . ASN A 1 263 ? -16.344 6.056 2.614 1.00 86.12 263 ASN A N 1
ATOM 2024 C CA . ASN A 1 263 ? -17.566 5.354 3.028 1.00 86.12 263 ASN A CA 1
ATOM 2025 C C . ASN A 1 263 ? -18.260 5.953 4.268 1.00 86.12 263 ASN A C 1
ATOM 2027 O O . ASN A 1 263 ? -19.008 5.269 4.969 1.00 86.12 263 ASN A O 1
ATOM 2031 N N . ARG A 1 264 ? -18.033 7.244 4.546 1.00 81.56 264 ARG A N 1
ATOM 2032 C CA . ARG A 1 264 ? -18.674 7.958 5.652 1.00 81.56 264 ARG A CA 1
ATOM 2033 C C . ARG A 1 264 ? -20.127 8.263 5.304 1.00 81.56 264 ARG A C 1
ATOM 2035 O O . ARG A 1 264 ? -20.405 9.079 4.429 1.00 81.56 264 ARG A O 1
ATOM 2042 N N . VAL A 1 265 ? -21.047 7.663 6.051 1.00 75.81 265 VAL A N 1
ATOM 2043 C CA . VAL A 1 265 ? -22.455 8.069 6.040 1.00 75.81 265 VAL A CA 1
ATOM 2044 C C . VAL A 1 265 ? -22.602 9.266 6.989 1.00 75.81 265 VAL A C 1
ATOM 2046 O O . VAL A 1 265 ? -22.248 9.137 8.164 1.00 75.81 265 VAL A O 1
ATOM 2049 N N . PRO A 1 266 ? -23.068 10.439 6.521 1.00 74.06 266 PRO A N 1
ATOM 2050 C CA . PRO A 1 266 ? -23.284 11.584 7.398 1.00 74.06 266 PRO A CA 1
ATOM 2051 C C . PRO A 1 266 ? -24.334 11.246 8.459 1.00 74.06 266 PRO A C 1
ATOM 2053 O O . PRO A 1 266 ? -25.343 10.596 8.175 1.00 74.06 266 PRO A O 1
ATOM 2056 N N . THR A 1 267 ? -24.107 11.686 9.695 1.00 77.62 267 THR A N 1
ATOM 2057 C CA . THR A 1 267 ? -25.073 11.445 10.780 1.00 77.62 267 THR A CA 1
ATOM 2058 C C . THR A 1 267 ? -26.383 12.203 10.535 1.00 77.62 267 THR A C 1
ATOM 2060 O O . THR A 1 267 ? -26.402 13.218 9.842 1.00 77.62 267 THR A O 1
ATOM 2063 N N . MET A 1 268 ? -27.492 11.768 11.154 1.00 77.31 268 MET A N 1
ATOM 2064 C CA . MET A 1 268 ? -28.774 12.501 11.119 1.00 77.31 268 MET A CA 1
ATOM 2065 C C . MET A 1 268 ? -28.607 13.970 11.531 1.00 77.31 268 MET A C 1
ATOM 2067 O O . MET A 1 268 ? -29.220 14.858 10.945 1.00 77.31 268 MET A O 1
ATOM 2071 N N . TRP A 1 269 ? -27.751 14.232 12.522 1.00 78.94 269 TRP A N 1
ATOM 2072 C CA . TRP A 1 269 ? -27.425 15.586 12.949 1.00 78.94 269 TRP A CA 1
ATOM 2073 C C . TRP A 1 269 ? -26.645 16.353 11.877 1.00 78.94 269 TRP A C 1
ATOM 2075 O O . TRP A 1 269 ? -27.028 17.465 11.538 1.00 78.94 269 TRP A O 1
ATOM 2085 N N . GLU A 1 270 ? -25.602 15.772 11.283 1.00 80.31 270 GLU A N 1
ATOM 2086 C CA . GLU A 1 270 ? -24.842 16.417 10.198 1.00 80.31 270 GLU A CA 1
ATOM 2087 C C . GLU A 1 270 ? -25.710 16.709 8.968 1.00 80.31 270 GLU A C 1
ATOM 2089 O O . GLU A 1 270 ? -25.640 17.804 8.410 1.00 80.31 270 GLU A O 1
ATOM 2094 N N . ALA A 1 271 ? -26.571 15.766 8.582 1.00 84.38 271 ALA A N 1
ATOM 2095 C CA . ALA A 1 271 ? -27.459 15.899 7.433 1.00 84.38 271 ALA A CA 1
ATOM 2096 C C . ALA A 1 271 ? -28.624 16.873 7.688 1.00 84.38 271 ALA A C 1
ATOM 2098 O O . ALA A 1 271 ? -29.052 17.587 6.780 1.00 84.38 271 ALA A O 1
ATOM 2099 N N . TYR A 1 272 ? -29.150 16.918 8.919 1.00 86.75 272 TYR A N 1
ATOM 2100 C CA . TYR A 1 272 ? -30.418 17.586 9.222 1.00 86.75 272 TYR A CA 1
ATOM 2101 C C . TYR A 1 272 ? -30.371 18.555 10.408 1.00 86.75 272 TYR A C 1
ATOM 2103 O O . TYR A 1 272 ? -31.437 18.916 10.910 1.00 86.75 272 TYR A O 1
ATOM 2111 N N . ARG A 1 273 ? -29.192 19.044 10.832 1.00 89.00 273 ARG A N 1
ATOM 2112 C CA . ARG A 1 273 ? -29.029 19.936 12.007 1.00 89.00 273 ARG A CA 1
ATOM 2113 C C . ARG A 1 273 ? -30.079 21.038 12.076 1.00 89.00 273 ARG A C 1
ATOM 2115 O O . ARG A 1 273 ? -30.702 21.234 13.110 1.00 89.00 273 ARG A O 1
ATOM 2122 N N . TRP A 1 274 ? -30.343 21.710 10.957 1.00 89.31 274 TRP A N 1
ATOM 2123 C CA . TRP A 1 274 ? -31.284 22.826 10.918 1.00 89.31 274 TRP A CA 1
ATOM 2124 C C . TRP A 1 274 ? -32.743 22.391 10.985 1.00 89.31 274 TRP A C 1
ATOM 2126 O O . TRP A 1 274 ? -33.557 23.098 11.569 1.00 89.31 274 TRP A O 1
ATOM 2136 N N . ARG A 1 275 ? -33.074 21.205 10.464 1.00 91.38 275 ARG A N 1
ATOM 2137 C CA . ARG A 1 275 ? -34.419 20.632 10.600 1.00 91.38 275 ARG A CA 1
ATOM 2138 C C . ARG A 1 275 ? -34.671 20.168 12.030 1.00 91.38 275 ARG A C 1
ATOM 2140 O O . ARG A 1 275 ? -35.755 20.403 12.549 1.00 91.38 275 ARG A O 1
ATOM 2147 N N . ILE A 1 276 ? -33.670 19.568 12.677 1.00 91.12 276 ILE A N 1
ATOM 2148 C CA . ILE A 1 276 ? -33.762 19.141 14.077 1.00 91.12 276 ILE A CA 1
ATOM 2149 C C . ILE A 1 276 ? -33.891 20.367 14.984 1.00 91.12 276 ILE A C 1
ATOM 2151 O O . ILE A 1 276 ? -34.835 20.442 15.763 1.00 91.12 276 ILE A O 1
ATOM 2155 N N . VAL A 1 277 ? -33.008 21.361 14.836 1.00 94.19 277 VAL A N 1
ATOM 2156 C CA . VAL A 1 277 ? -33.078 22.619 15.601 1.00 94.19 277 VAL A CA 1
ATOM 2157 C C . VAL A 1 277 ? -34.409 23.332 15.363 1.00 94.19 277 VAL A C 1
ATOM 2159 O O . VAL A 1 277 ? -35.051 23.744 16.327 1.00 94.19 277 VAL A O 1
ATOM 2162 N N . GLY A 1 278 ? -34.867 23.435 14.112 1.00 94.56 278 GLY A N 1
ATOM 2163 C CA . GLY A 1 278 ? -36.165 24.028 13.785 1.00 94.56 278 GLY A CA 1
ATOM 2164 C C . GLY A 1 278 ? -37.338 23.277 14.421 1.00 94.56 278 GLY A C 1
ATOM 2165 O O . GLY A 1 278 ? -38.198 23.900 15.037 1.00 94.56 278 GLY A O 1
ATOM 2166 N N . GLY A 1 279 ? -37.344 21.944 14.343 1.00 94.25 279 GLY A N 1
ATOM 2167 C CA . GLY A 1 279 ? -38.378 21.099 14.944 1.00 94.25 279 GLY A CA 1
ATOM 2168 C C . GLY A 1 279 ? -38.414 21.197 16.470 1.00 94.25 279 GLY A C 1
ATOM 2169 O O . GLY A 1 279 ? -39.479 21.413 17.043 1.00 94.25 279 GLY A O 1
ATOM 2170 N N . VAL A 1 280 ? -37.255 21.125 17.132 1.00 94.94 280 VAL A N 1
ATOM 2171 C CA . VAL A 1 280 ? -37.141 21.316 18.589 1.00 94.94 280 VAL A CA 1
ATOM 2172 C C . VAL A 1 280 ? -37.604 22.718 18.988 1.00 94.94 280 VAL A C 1
ATOM 2174 O O . VAL A 1 280 ? -38.371 22.858 19.938 1.00 94.94 280 VAL A O 1
ATOM 2177 N N . SER A 1 281 ? -37.211 23.751 18.238 1.00 94.25 281 SER A N 1
ATOM 2178 C CA . SER A 1 281 ? -37.633 25.132 18.510 1.00 94.25 281 SER A CA 1
ATOM 2179 C C . SER A 1 281 ? -39.147 25.298 18.377 1.00 94.25 281 SER A C 1
ATOM 2181 O O . SER A 1 281 ? -39.765 25.957 19.210 1.00 94.25 281 SER A O 1
ATOM 2183 N N . LEU A 1 282 ? -39.763 24.658 17.377 1.00 96.12 282 LEU A N 1
ATOM 2184 C CA . LEU A 1 282 ? -41.213 24.660 17.193 1.00 96.12 282 LEU A CA 1
ATOM 2185 C C . LEU A 1 282 ? -41.932 23.964 18.357 1.00 96.12 282 LEU A C 1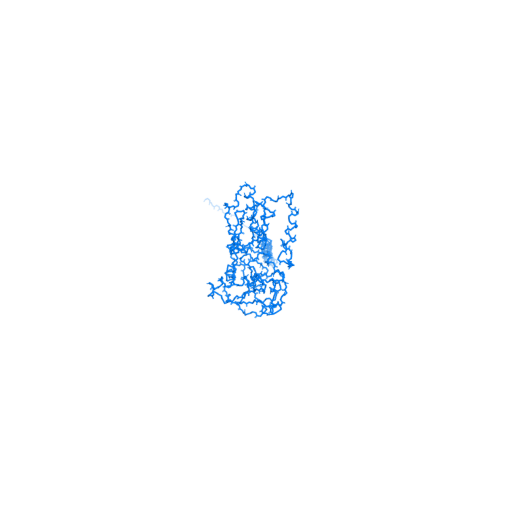
ATOM 2187 O O . LEU A 1 282 ? -42.911 24.504 18.867 1.00 96.12 282 LEU A O 1
ATOM 2191 N N . ILE A 1 283 ? -41.433 22.809 18.812 1.00 96.50 283 ILE A N 1
ATOM 2192 C CA . ILE A 1 283 ? -41.991 22.079 19.962 1.00 96.50 283 ILE A CA 1
ATOM 2193 C C . ILE A 1 283 ? -41.900 22.926 21.236 1.00 96.50 283 ILE A C 1
ATOM 2195 O O . ILE A 1 283 ? -42.874 23.021 21.985 1.00 96.50 283 ILE A O 1
ATOM 2199 N N . VAL A 1 284 ? -40.759 23.579 21.476 1.00 96.56 284 VAL A N 1
ATOM 2200 C CA . VAL A 1 284 ? -40.575 24.479 22.625 1.00 96.56 284 VAL A CA 1
ATOM 2201 C C . VAL A 1 284 ? -41.532 25.668 22.532 1.00 96.56 284 VAL A C 1
ATOM 2203 O O . VAL A 1 284 ? -42.227 25.962 23.503 1.00 96.56 284 VAL A O 1
ATOM 2206 N N . LEU A 1 285 ? -41.640 26.308 21.365 1.00 96.62 285 LEU A N 1
ATOM 2207 C CA . LEU A 1 285 ? -42.546 27.437 21.149 1.00 96.62 285 LEU A CA 1
ATOM 2208 C C . LEU A 1 285 ? -44.010 27.044 21.385 1.00 96.62 285 LEU A C 1
ATOM 2210 O O . LEU A 1 285 ? -44.723 27.741 22.107 1.00 96.62 285 LEU A O 1
ATOM 2214 N N . GLN A 1 286 ? -44.451 25.909 20.833 1.00 96.69 286 GLN A N 1
ATOM 2215 C CA . GLN A 1 286 ? -45.798 25.379 21.055 1.00 96.69 286 GLN A CA 1
ATOM 2216 C C . GLN A 1 286 ? -46.041 25.065 22.534 1.00 96.69 286 GLN A C 1
ATOM 2218 O O . GLN A 1 286 ? -47.087 25.424 23.071 1.00 96.69 286 GLN A O 1
ATOM 2223 N N . SER A 1 287 ? -45.063 24.464 23.216 1.00 96.12 287 SER A N 1
ATOM 2224 C CA . SER A 1 287 ? -45.153 24.148 24.646 1.00 96.12 287 SER A CA 1
ATOM 2225 C C . SER A 1 287 ? -45.302 25.410 25.500 1.00 96.12 287 SER A C 1
ATOM 2227 O O . SER A 1 287 ? -46.150 25.454 26.392 1.00 96.12 287 SER A O 1
ATOM 2229 N N . VAL A 1 288 ? -44.543 26.467 25.190 1.00 96.50 288 VAL A N 1
ATOM 2230 C CA . VAL A 1 288 ? -44.658 27.777 25.850 1.00 96.50 288 VAL A CA 1
ATOM 2231 C C . VAL A 1 288 ? -46.030 28.398 25.593 1.00 96.50 288 VAL A C 1
ATOM 2233 O O . VAL A 1 288 ? -46.671 28.872 26.532 1.00 96.50 288 VAL A O 1
ATOM 2236 N N . LEU A 1 289 ? -46.519 28.357 24.351 1.00 95.69 289 LEU A N 1
ATOM 2237 C CA . LEU A 1 289 ? -47.818 28.921 23.985 1.00 95.69 289 LEU A CA 1
ATOM 2238 C C . LEU A 1 289 ? -48.971 28.198 24.702 1.00 95.69 289 LEU A C 1
ATOM 2240 O O . LEU A 1 289 ? -49.858 28.842 25.264 1.00 95.69 289 LEU A O 1
ATOM 2244 N N . ILE A 1 290 ? -48.924 26.862 24.755 1.00 95.38 290 ILE A N 1
ATOM 2245 C CA . ILE A 1 290 ? -49.887 26.029 25.490 1.00 95.38 290 ILE A CA 1
ATOM 2246 C C . ILE A 1 290 ? -49.836 26.351 26.988 1.00 95.38 290 ILE A C 1
ATOM 2248 O O . ILE A 1 290 ? -50.881 26.588 27.599 1.00 95.38 290 ILE A O 1
ATOM 2252 N N . ALA A 1 291 ? -48.645 26.417 27.588 1.00 94.50 291 ALA A N 1
ATOM 2253 C CA . ALA A 1 291 ? -48.488 26.762 29.000 1.00 94.50 291 ALA A CA 1
ATOM 2254 C C . ALA A 1 291 ? -49.047 28.161 29.310 1.00 94.50 291 ALA A C 1
ATOM 2256 O O . ALA A 1 291 ? -49.778 28.341 30.288 1.00 94.50 291 ALA A O 1
ATOM 2257 N N . MET A 1 292 ? -48.775 29.140 28.445 1.00 94.31 292 MET A N 1
ATOM 2258 C CA . MET A 1 292 ? -49.288 30.503 28.574 1.00 94.31 292 MET A CA 1
ATOM 2259 C C . MET A 1 292 ? -50.819 30.539 28.489 1.00 94.31 292 MET A C 1
ATOM 2261 O O . MET A 1 292 ? -51.462 31.177 29.326 1.00 94.31 292 MET A O 1
ATOM 2265 N N . LEU A 1 293 ? -51.419 29.805 27.546 1.00 92.69 293 LEU A N 1
ATOM 2266 C CA . LEU A 1 293 ? -52.873 29.676 27.414 1.00 92.69 293 LEU A CA 1
ATOM 2267 C C . LEU A 1 293 ? -53.507 29.024 28.649 1.00 92.69 293 LEU A C 1
ATOM 2269 O O . LEU A 1 293 ? -54.528 29.506 29.145 1.00 92.69 293 LEU A O 1
ATOM 2273 N N . LEU A 1 294 ? -52.900 27.964 29.190 1.00 93.88 294 LEU A N 1
ATOM 2274 C CA . LEU A 1 294 ? -53.378 27.298 30.404 1.00 93.88 294 LEU A CA 1
ATOM 2275 C C . LEU A 1 294 ? -53.303 28.219 31.628 1.00 93.88 294 LEU A C 1
ATOM 2277 O O . LEU A 1 294 ? -54.263 28.294 32.402 1.00 93.88 294 LEU A O 1
ATOM 2281 N N . LEU A 1 295 ? -52.211 28.974 31.780 1.00 92.75 295 LEU A N 1
ATOM 2282 C CA . LEU A 1 295 ? -52.063 29.977 32.836 1.00 92.75 295 LEU A CA 1
ATOM 2283 C C . LEU A 1 295 ? -53.097 31.098 32.693 1.00 92.75 295 LEU A C 1
ATOM 2285 O O . LEU A 1 295 ? -53.740 31.471 33.678 1.00 92.75 295 LEU A O 1
ATOM 2289 N N . HIS A 1 296 ? -53.313 31.598 31.475 1.00 90.44 296 HIS A N 1
ATOM 2290 C CA . HIS A 1 296 ? -54.307 32.633 31.195 1.00 90.44 296 HIS A CA 1
ATOM 2291 C C . HIS A 1 296 ? -55.730 32.137 31.499 1.00 90.44 296 HIS A C 1
ATOM 2293 O O . HIS A 1 296 ? -56.514 32.836 32.145 1.00 90.44 296 HIS A O 1
ATOM 2299 N N . ARG A 1 297 ? -56.050 30.891 31.126 1.00 87.69 297 ARG A N 1
ATOM 2300 C CA . ARG A 1 297 ? -57.335 30.241 31.425 1.00 87.69 297 ARG A CA 1
ATOM 2301 C C . ARG A 1 297 ? -57.537 30.036 32.928 1.00 87.69 297 ARG A C 1
ATOM 2303 O O . ARG A 1 297 ? -58.636 30.274 33.429 1.00 87.69 297 ARG A O 1
ATOM 2310 N N . LYS A 1 298 ? -56.491 29.643 33.665 1.00 87.31 298 LYS A N 1
ATOM 2311 C CA . LYS A 1 298 ? -56.536 29.497 35.131 1.00 87.31 298 LYS A CA 1
ATOM 2312 C C . LYS A 1 298 ? -56.774 30.845 35.817 1.00 87.31 298 LYS A C 1
ATOM 2314 O O . LYS A 1 298 ? -57.636 30.929 36.690 1.00 87.31 298 LYS A O 1
ATOM 2319 N N . ARG A 1 299 ? -56.071 31.903 35.392 1.00 82.81 299 ARG A N 1
ATOM 2320 C CA . ARG A 1 299 ? -56.246 33.270 35.918 1.00 82.81 299 ARG A CA 1
ATOM 2321 C C . ARG A 1 299 ? -57.655 33.813 35.655 1.00 82.81 299 ARG A C 1
ATOM 2323 O O . ARG A 1 299 ? -58.282 34.302 36.591 1.00 82.81 299 ARG A O 1
ATOM 2330 N N . ARG A 1 300 ? -58.192 33.653 34.436 1.00 78.06 300 ARG A N 1
ATOM 2331 C CA . ARG A 1 300 ? -59.574 34.057 34.101 1.00 78.06 300 ARG A CA 1
ATOM 2332 C C . ARG A 1 300 ? -60.618 33.350 34.963 1.00 78.06 300 ARG A C 1
ATOM 2334 O O . ARG A 1 300 ? -61.449 34.018 35.566 1.00 78.06 300 ARG A O 1
ATOM 2341 N N . ARG A 1 301 ? -60.518 32.024 35.115 1.00 75.06 301 ARG A N 1
ATOM 2342 C CA . ARG A 1 301 ? -61.437 31.252 35.973 1.00 75.06 301 ARG A CA 1
ATOM 2343 C C . ARG A 1 301 ? -61.389 31.686 37.440 1.00 75.06 301 ARG A C 1
ATOM 2345 O O . ARG A 1 301 ? -62.414 31.658 38.113 1.00 75.06 301 ARG A O 1
ATOM 2352 N N . MET A 1 302 ? -60.225 32.085 37.960 1.00 73.38 302 MET A N 1
ATOM 2353 C CA . MET A 1 302 ? -60.136 32.617 39.328 1.00 73.38 302 MET A CA 1
ATOM 2354 C C . MET A 1 302 ? -60.788 34.001 39.461 1.00 73.38 302 MET A C 1
ATOM 2356 O O . MET A 1 302 ? -61.499 34.233 40.438 1.00 73.38 302 MET A O 1
ATOM 2360 N N . ALA A 1 303 ? -60.637 34.879 38.465 1.00 71.25 303 ALA A N 1
ATOM 2361 C CA . ALA A 1 303 ? -61.309 36.181 38.439 1.00 71.25 303 ALA A CA 1
ATOM 2362 C C . ALA A 1 303 ? -62.841 36.056 38.302 1.00 71.25 303 ALA A C 1
ATOM 2364 O O . ALA A 1 303 ? -63.585 36.770 38.975 1.00 71.25 303 ALA A O 1
ATOM 2365 N N . GLU A 1 304 ? -63.325 35.108 37.495 1.00 70.06 304 GLU A N 1
ATOM 2366 C CA . GLU A 1 304 ? -64.755 34.784 37.374 1.00 70.06 304 GLU A CA 1
ATOM 2367 C C . GLU A 1 304 ? -65.330 34.242 38.690 1.00 70.06 304 GLU A C 1
ATOM 2369 O O . GLU A 1 304 ? -66.407 34.664 39.107 1.00 70.06 304 GLU A O 1
ATOM 2374 N N . ARG A 1 305 ? -64.585 33.394 39.416 1.00 63.69 305 ARG A N 1
ATOM 2375 C CA . ARG A 1 305 ? -64.981 32.918 40.756 1.00 63.69 305 ARG A CA 1
ATOM 2376 C C . ARG A 1 305 ? -65.079 34.050 41.785 1.00 63.69 305 ARG A C 1
ATOM 2378 O O . ARG A 1 305 ? -65.941 33.997 42.658 1.00 63.69 305 ARG A O 1
ATOM 2385 N N . HIS A 1 306 ? -64.223 35.070 41.698 1.00 60.38 306 HIS A N 1
ATOM 2386 C CA . HIS A 1 306 ? -64.306 36.248 42.573 1.00 60.38 306 HIS A CA 1
ATOM 2387 C C . HIS A 1 306 ? -65.493 37.157 42.216 1.00 60.38 306 HIS A C 1
ATOM 2389 O O . HIS A 1 306 ? -66.181 37.629 43.119 1.00 60.38 306 HIS A O 1
ATOM 2395 N N . ARG A 1 307 ? -65.804 37.339 40.923 1.00 59.22 307 ARG A N 1
ATOM 2396 C CA . ARG A 1 307 ? -67.006 38.075 40.481 1.00 59.22 307 ARG A CA 1
ATOM 2397 C C . ARG A 1 307 ? -68.307 37.361 40.854 1.00 59.22 307 ARG A C 1
ATOM 2399 O O . ARG A 1 307 ? -69.213 38.016 41.354 1.00 59.22 307 ARG A O 1
ATOM 2406 N N . GLY A 1 308 ? -68.369 36.037 40.700 1.00 59.31 308 GLY A N 1
ATOM 2407 C CA . GLY A 1 308 ? -69.522 35.233 41.119 1.00 59.31 308 GLY A CA 1
ATOM 2408 C C . GLY A 1 308 ? -69.803 35.335 42.622 1.00 59.31 308 GLY A C 1
ATOM 2409 O O . GLY A 1 308 ? -70.952 35.518 43.010 1.00 59.31 308 GLY A O 1
ATOM 2410 N N . ARG A 1 309 ? -68.762 35.329 43.473 1.00 58.50 309 ARG A N 1
ATOM 2411 C CA . ARG A 1 309 ? -68.912 35.583 44.922 1.00 58.50 309 ARG A CA 1
ATOM 2412 C C . ARG A 1 309 ? -69.412 36.997 45.214 1.00 58.50 309 ARG A C 1
ATOM 2414 O O . ARG A 1 309 ? -70.312 37.148 46.025 1.00 58.50 309 ARG A O 1
ATOM 2421 N N . LEU A 1 310 ? -68.873 38.027 44.563 1.00 58.78 310 LEU A N 1
ATOM 2422 C CA . LEU A 1 310 ? -69.312 39.412 44.789 1.00 58.78 310 LEU A CA 1
ATOM 2423 C C . LEU A 1 310 ? -70.755 39.663 44.329 1.00 58.78 310 LEU A C 1
ATOM 2425 O O . LEU A 1 310 ? -71.464 40.444 44.954 1.00 58.78 310 LEU A O 1
ATOM 2429 N N . GLN A 1 311 ? -71.201 39.000 43.262 1.00 58.03 311 GLN A N 1
ATOM 2430 C CA . GLN A 1 311 ? -72.572 39.108 42.761 1.00 58.03 311 GLN A CA 1
ATOM 2431 C C . GLN A 1 311 ? -73.565 38.304 43.616 1.00 58.03 311 GLN A C 1
ATOM 2433 O O . GLN A 1 311 ? -74.676 38.770 43.842 1.00 58.03 311 GLN A O 1
ATOM 2438 N N . TYR A 1 312 ? -73.135 37.165 44.168 1.00 58.62 312 TYR A N 1
ATOM 2439 C CA . TYR A 1 312 ? -73.865 36.422 45.199 1.00 58.62 312 TYR A CA 1
ATOM 2440 C C . TYR A 1 312 ? -74.082 37.280 46.458 1.00 58.62 312 TYR A C 1
ATOM 2442 O O . TYR A 1 312 ? -75.220 37.496 46.861 1.00 58.62 312 TYR A O 1
ATOM 2450 N N . TRP A 1 313 ? -73.021 37.901 46.990 1.00 55.66 313 TRP A N 1
ATOM 2451 C CA . TRP A 1 313 ? -73.131 38.820 48.132 1.00 55.66 313 TRP A CA 1
ATOM 2452 C C . TRP A 1 313 ? -73.974 40.065 47.826 1.00 55.66 313 TRP A C 1
ATOM 2454 O O . TRP A 1 313 ? -74.722 40.515 48.687 1.00 55.66 313 TRP A O 1
ATOM 2464 N N . ARG A 1 314 ? -73.901 40.616 46.607 1.00 56.19 314 ARG A N 1
ATOM 2465 C CA . ARG A 1 314 ? -74.716 41.772 46.189 1.00 56.19 314 ARG A CA 1
ATOM 2466 C C . ARG A 1 314 ? -76.209 41.438 46.054 1.00 56.19 314 ARG A C 1
ATOM 2468 O O . ARG A 1 314 ? -77.027 42.310 46.318 1.00 56.19 314 ARG A O 1
ATOM 2475 N N . ASN A 1 315 ? -76.560 40.210 45.671 1.00 56.25 315 ASN A N 1
ATOM 2476 C CA . ASN A 1 315 ? -77.955 39.771 45.577 1.00 56.25 315 ASN A CA 1
ATOM 2477 C C . ASN A 1 315 ? -78.536 39.325 46.932 1.00 56.25 315 ASN A C 1
ATOM 2479 O O . ASN A 1 315 ? -79.725 39.517 47.154 1.00 56.25 315 ASN A O 1
ATOM 2483 N N . GLU A 1 316 ? -77.727 38.777 47.847 1.00 55.59 316 GLU A N 1
ATOM 2484 C CA . GLU A 1 316 ? -78.192 38.381 49.189 1.00 55.59 316 GLU A CA 1
ATOM 2485 C C . GLU A 1 316 ? -78.310 39.546 50.184 1.00 55.59 316 GLU A C 1
ATOM 2487 O O . GLU A 1 316 ? -79.105 39.468 51.115 1.00 55.59 316 GLU A O 1
ATOM 2492 N N . THR A 1 317 ? -77.552 40.637 50.016 1.00 55.81 317 THR A N 1
ATOM 2493 C CA . THR A 1 317 ? -77.520 41.728 51.015 1.00 55.81 317 THR A CA 1
ATOM 2494 C C . THR A 1 317 ? -78.548 42.841 50.820 1.00 55.81 317 THR A C 1
ATOM 2496 O O . THR A 1 317 ? -78.563 43.754 51.636 1.00 55.81 317 THR A O 1
ATOM 2499 N N . GLY A 1 318 ? -79.425 42.780 49.808 1.00 51.94 318 GLY A N 1
ATOM 2500 C CA . GLY A 1 318 ? -80.647 43.599 49.749 1.00 51.94 318 GLY A CA 1
ATOM 2501 C C . GLY A 1 318 ? -80.498 45.071 50.166 1.00 51.94 318 GLY A C 1
ATOM 2502 O O . GLY A 1 318 ? -81.273 45.541 50.992 1.00 51.94 318 GLY A O 1
ATOM 2503 N N . TRP A 1 319 ? -79.512 45.804 49.635 1.00 46.47 319 TRP A N 1
ATOM 2504 C CA . TRP A 1 319 ? -79.374 47.240 49.910 1.00 46.47 319 TRP A CA 1
ATOM 2505 C C . TRP A 1 319 ? -80.115 48.070 48.850 1.00 46.47 319 TRP A C 1
ATOM 2507 O O . TRP A 1 319 ? -79.688 48.081 47.690 1.00 46.47 319 TRP A O 1
ATOM 2517 N N . PRO A 1 320 ? -81.203 48.783 49.205 1.00 47.81 320 PRO A N 1
ATOM 2518 C CA . PRO A 1 320 ? -81.867 49.694 48.289 1.00 47.81 320 PRO A CA 1
ATOM 2519 C C . PRO A 1 320 ? -81.048 50.982 48.152 1.00 47.81 320 PRO A C 1
ATOM 2521 O O . PRO A 1 320 ? -80.634 51.599 49.134 1.00 47.81 320 PRO A O 1
ATOM 2524 N N . ALA A 1 321 ? -80.838 51.414 46.912 1.00 51.94 321 ALA A N 1
ATOM 2525 C CA . ALA A 1 321 ? -80.402 52.769 46.624 1.00 51.94 321 ALA A CA 1
ATOM 2526 C C . ALA A 1 321 ? -81.592 53.717 46.829 1.00 51.94 321 ALA A C 1
ATOM 2528 O O . ALA A 1 321 ? -82.390 53.907 45.915 1.00 51.94 321 ALA A O 1
ATOM 2529 N N . THR A 1 322 ? -81.711 54.323 48.012 1.00 43.69 322 THR A N 1
ATOM 2530 C CA . THR A 1 322 ? -82.638 55.445 48.228 1.00 43.69 322 THR A CA 1
ATOM 2531 C C . THR A 1 322 ? -82.059 56.491 49.179 1.00 43.69 322 THR A C 1
ATOM 2533 O O . THR A 1 322 ? -81.914 56.266 50.374 1.00 43.69 322 THR A O 1
ATOM 2536 N N . SER A 1 323 ? -81.769 57.647 48.572 1.00 45.62 323 SER A N 1
ATOM 2537 C CA . SER A 1 323 ? -81.891 59.021 49.077 1.00 45.62 323 SER A CA 1
ATOM 2538 C C . SER A 1 323 ? -81.259 59.412 50.419 1.00 45.62 323 SER A C 1
ATOM 2540 O O . SER A 1 323 ? -81.823 59.165 51.480 1.00 45.62 323 SER A O 1
ATOM 2542 N N . MET A 1 324 ? -80.236 60.270 50.348 1.00 39.16 324 MET A N 1
ATOM 2543 C CA . MET A 1 324 ? -80.147 61.425 51.247 1.00 39.16 324 MET A CA 1
ATOM 2544 C C . MET A 1 324 ? -79.559 62.635 50.513 1.00 39.16 324 MET A C 1
ATOM 2546 O O . MET A 1 324 ? -78.362 62.751 50.271 1.00 39.16 324 MET A O 1
ATOM 2550 N N . THR A 1 325 ? -80.458 63.541 50.145 1.00 45.78 325 THR A N 1
ATOM 2551 C CA . THR A 1 325 ? -80.204 64.942 49.819 1.00 45.78 325 THR A CA 1
ATOM 2552 C C . THR A 1 325 ? -79.884 65.731 51.091 1.00 45.78 325 THR A C 1
ATOM 2554 O O . THR A 1 325 ? -80.726 65.790 51.987 1.00 45.78 325 THR A O 1
ATOM 2557 N N . ARG A 1 326 ? -78.740 66.426 51.138 1.00 39.22 326 ARG A N 1
ATOM 2558 C CA . ARG A 1 326 ? -78.614 67.767 51.741 1.00 39.22 326 ARG A CA 1
ATOM 2559 C C . ARG A 1 326 ? -77.364 68.487 51.210 1.00 39.22 326 ARG A C 1
ATOM 2561 O O . ARG A 1 326 ? -76.279 67.932 51.141 1.00 39.22 326 ARG A O 1
ATOM 2568 N N . SER A 1 327 ? -77.617 69.720 50.804 1.00 42.81 327 SER A N 1
ATOM 2569 C CA . SER A 1 327 ? -76.785 70.801 50.250 1.00 42.81 327 SER A CA 1
ATOM 2570 C C . SER A 1 327 ? -76.651 71.891 51.350 1.00 42.81 327 SER A C 1
ATOM 2572 O O . SER A 1 327 ? -77.358 71.744 52.355 1.00 42.81 327 SER A O 1
ATOM 2574 N N . PRO A 1 328 ? -75.973 73.056 51.203 1.00 62.41 328 PRO A N 1
ATOM 2575 C CA . PRO A 1 328 ? -74.694 73.459 50.574 1.00 62.41 328 PRO A CA 1
ATOM 2576 C C . PRO A 1 328 ? -73.814 74.315 51.547 1.00 62.41 328 PRO A C 1
ATOM 2578 O O . PRO A 1 328 ? -74.151 74.426 52.724 1.00 62.41 328 PRO A O 1
ATOM 2581 N N . ARG A 1 329 ? -72.798 75.018 50.994 1.00 42.12 329 ARG A N 1
ATOM 2582 C CA . ARG A 1 329 ? -71.983 76.162 51.511 1.00 42.12 329 ARG A CA 1
ATOM 2583 C C . ARG A 1 329 ? -70.610 75.793 52.083 1.00 42.12 329 ARG A C 1
ATOM 2585 O O . ARG A 1 329 ? -70.499 74.802 52.785 1.00 42.12 329 ARG A O 1
ATOM 2592 N N . ASP A 1 330 ? -69.529 76.552 51.902 1.00 45.78 330 ASP A N 1
ATOM 2593 C CA . ASP A 1 330 ? -69.208 77.765 51.125 1.00 45.78 330 ASP A CA 1
ATOM 2594 C C . ASP A 1 330 ? -67.690 78.010 51.271 1.00 45.78 330 ASP A C 1
ATOM 2596 O O . ASP A 1 330 ? -67.192 77.855 52.381 1.00 45.78 330 ASP A O 1
ATOM 2600 N N . SER A 1 331 ? -67.038 78.530 50.212 1.00 45.62 331 SER A N 1
ATOM 2601 C CA . SER A 1 331 ? -65.923 79.518 50.231 1.00 45.62 331 SER A CA 1
ATOM 2602 C C . SER A 1 331 ? -64.589 79.128 50.924 1.00 45.62 331 SER A C 1
ATOM 2604 O O . SER A 1 331 ? -64.571 78.317 51.833 1.00 45.62 331 SER A O 1
ATOM 2606 N N . GLN A 1 332 ? -63.394 79.624 50.598 1.00 46.44 332 GLN A N 1
ATOM 2607 C CA . GLN A 1 332 ? -62.884 80.820 49.912 1.00 46.44 332 GLN A CA 1
ATOM 2608 C C . GLN A 1 332 ? -61.416 80.486 49.508 1.00 46.44 332 GLN A C 1
ATOM 2610 O O . GLN A 1 332 ? -60.828 79.587 50.106 1.00 46.44 332 GLN A O 1
ATOM 2615 N N . ALA A 1 333 ? -60.932 80.965 48.356 1.00 50.94 333 ALA A N 1
ATOM 2616 C CA . ALA A 1 333 ? -59.905 82.019 48.228 1.00 50.94 333 ALA A CA 1
ATOM 2617 C C . ALA A 1 333 ? -58.510 81.653 48.766 1.00 50.94 333 ALA A C 1
ATOM 2619 O O . ALA A 1 333 ? -58.376 81.441 49.989 1.00 50.94 333 ALA A O 1
#

Foldseek 3Di:
DCPVPDDDPCPLVVVLVVLQVVCVPPADQEAEQEEDVSVVSCVVCVCVRPNPRAYEYFPAAPVSVVVDDDDQSYAYAHEHDDDVQFVVLVCLLPVLAAAEEEEFADDPVRVVVVVVHCVRCVVVCVPHHYHYPYQADLVVLLVDQLDDDPSYEYEYEYHQAHNVRDGDDRLVSLLSNLVSGPHAYEYAAPVNQVSNHQYGQYDDVVQRVVRSVVLVVCVVVPDGSNPHHHHYPPPTAAEGEPVNCVVRVRDPVSNDPRHHYPPDDQDCCRVQVPVVVVVVVVVVVVVVVVVVVVVVVVVVVVVVVVVVVVVVCVVVVPDDPDDDDDDDDDDDD

Secondary structure (DSSP, 8-state):
--TTT---TTHHHHHHHHHHHHTSSS--S-EEEESHHHHHHHHHHHHHHHTT--EEEEEEEHHHHHTS---TTEEEEEE---SHHHHHHHHHH-TT--EEEEEE-SSHHHHHHHHHHHHHHHTTTTTSEEEEEES--HHHHHHHHHTPPTTEEEEEEE-SB-TTS-B--HHHHHHHHHHH-SS-EE-SBGGGTTTT--EEEEE-HHHHHHHHHHHHHHHHTT--GGGSPPEEE--EEEEEEHHHHHHTT--GGGSPTT-EEES-PPPHHHHHHHHHHHHHHHHHHHHHHHHHHHHHHHHHHHHHHHHHHHHHHHHHS----------------